Protein AF-A0A9P5SUB1-F1 (afdb_monomer_lite)

Structure (mmCIF, N/CA/C/O backbone):
data_AF-A0A9P5SUB1-F1
#
_entry.id   AF-A0A9P5SUB1-F1
#
loop_
_atom_site.group_PDB
_atom_site.id
_atom_site.type_symbol
_atom_site.label_atom_id
_atom_site.label_alt_id
_atom_site.label_comp_id
_atom_site.label_asym_id
_atom_site.label_entity_id
_atom_site.label_seq_id
_atom_site.pdbx_PDB_ins_code
_atom_site.Cartn_x
_atom_site.Cartn_y
_atom_site.Cartn_z
_atom_site.occupancy
_atom_site.B_iso_or_equiv
_atom_site.auth_seq_id
_atom_site.auth_comp_id
_atom_site.auth_asym_id
_atom_site.auth_atom_id
_atom_site.pdbx_PDB_model_num
ATOM 1 N N . MET A 1 1 ? -31.559 13.080 38.352 1.00 40.03 1 MET A N 1
ATOM 2 C CA . MET A 1 1 ? -30.511 12.322 37.637 1.00 40.03 1 MET A CA 1
ATOM 3 C C . MET A 1 1 ? -30.950 12.196 36.189 1.00 40.03 1 MET A C 1
ATOM 5 O O . MET A 1 1 ? -31.937 11.524 35.932 1.00 40.03 1 MET A O 1
ATOM 9 N N . GLY A 1 2 ? -30.347 12.972 35.287 1.00 49.75 2 GLY A N 1
ATOM 10 C CA . GLY A 1 2 ? -30.775 13.057 33.889 1.00 49.75 2 GLY A CA 1
ATOM 11 C C . GLY A 1 2 ? -29.993 12.077 33.024 1.00 49.75 2 GLY A C 1
ATOM 12 O O . GLY A 1 2 ? -28.773 12.177 32.945 1.00 49.75 2 GLY A O 1
ATOM 13 N N . VAL A 1 3 ? -30.690 11.136 32.391 1.00 55.31 3 VAL A N 1
ATOM 14 C CA . VAL A 1 3 ? -30.117 10.266 31.356 1.00 55.31 3 VAL A CA 1
ATOM 15 C C . VAL A 1 3 ? -29.872 11.127 30.113 1.00 55.31 3 VAL A C 1
ATOM 17 O O . VAL A 1 3 ? -30.780 11.832 29.668 1.00 55.31 3 VAL A O 1
ATOM 20 N N . ARG A 1 4 ? -28.648 11.119 29.566 1.00 56.03 4 ARG A N 1
ATOM 21 C CA . ARG A 1 4 ? -28.350 11.819 28.305 1.00 56.03 4 ARG A CA 1
ATOM 22 C C . ARG A 1 4 ? -29.222 11.234 27.192 1.00 56.03 4 ARG A C 1
ATOM 24 O O . ARG A 1 4 ? -29.259 10.024 27.010 1.00 56.03 4 ARG A O 1
ATOM 31 N N . GLN A 1 5 ? -29.911 12.095 26.439 1.00 59.50 5 GLN A N 1
ATOM 32 C CA . GLN A 1 5 ? -30.820 11.667 25.364 1.00 59.50 5 GLN A CA 1
ATOM 33 C C . GLN A 1 5 ? -30.094 11.104 24.131 1.00 59.50 5 GLN A C 1
ATOM 35 O O . GLN A 1 5 ? -30.729 10.478 23.286 1.00 59.50 5 GLN A O 1
ATOM 40 N N . ARG A 1 6 ? -28.783 11.343 24.001 1.00 65.31 6 ARG A N 1
ATOM 41 C CA . ARG A 1 6 ? -27.934 10.830 22.920 1.00 65.31 6 ARG A CA 1
ATOM 42 C C . ARG A 1 6 ? -26.551 10.503 23.474 1.00 65.31 6 ARG A C 1
ATOM 44 O O . ARG A 1 6 ? -26.036 11.263 24.291 1.00 65.31 6 ARG A O 1
ATOM 51 N N . VAL A 1 7 ? -25.983 9.391 23.019 1.00 71.81 7 VAL A N 1
ATOM 52 C CA . VAL A 1 7 ? -24.586 9.006 23.260 1.00 71.81 7 VAL A CA 1
ATOM 53 C C . VAL A 1 7 ? -23.761 9.584 22.114 1.00 71.81 7 VAL A C 1
ATOM 55 O O . VAL A 1 7 ? -24.079 9.333 20.951 1.00 71.81 7 VAL A O 1
ATOM 58 N N . GLY A 1 8 ? -22.772 10.416 22.432 1.00 78.25 8 GLY A N 1
ATOM 59 C CA . GLY A 1 8 ? -21.872 11.012 21.443 1.00 78.25 8 GLY A CA 1
ATOM 60 C C . GLY A 1 8 ? -20.556 10.246 21.310 1.00 78.25 8 GLY A C 1
ATOM 61 O O . GLY A 1 8 ? -20.234 9.394 22.134 1.00 78.25 8 GLY A O 1
ATOM 62 N N . GLN A 1 9 ? -19.749 10.603 20.310 1.00 83.06 9 GLN A N 1
ATOM 63 C CA . GLN A 1 9 ? -18.423 10.010 20.102 1.00 83.06 9 GLN A CA 1
ATOM 64 C C . GLN A 1 9 ? -17.525 10.123 21.349 1.00 83.06 9 GLN A C 1
ATOM 66 O O . GLN A 1 9 ? -16.914 9.142 21.756 1.00 83.06 9 GLN A O 1
ATOM 71 N N . ALA A 1 10 ? -17.521 11.284 22.013 1.00 84.19 10 ALA A N 1
ATOM 72 C CA . ALA A 1 10 ? -16.745 11.507 23.235 1.00 84.19 10 ALA A CA 1
ATOM 73 C C . ALA A 1 10 ? -17.159 10.586 24.401 1.00 84.19 10 ALA A C 1
ATOM 75 O O . ALA A 1 10 ? -16.328 10.235 25.235 1.00 84.19 10 ALA A O 1
ATOM 76 N N . ASP A 1 11 ? -18.430 10.172 24.462 1.00 85.56 11 ASP A N 1
ATOM 77 C CA . ASP A 1 11 ? -18.892 9.218 25.476 1.00 85.56 11 ASP A CA 1
ATOM 78 C C . ASP A 1 11 ? -18.315 7.823 25.209 1.00 85.56 11 ASP A C 1
ATOM 80 O O . ASP A 1 11 ? -17.872 7.144 26.133 1.00 85.56 11 ASP A O 1
ATOM 84 N N . LEU A 1 12 ? -18.281 7.420 23.937 1.00 86.75 12 LEU A N 1
ATOM 85 C CA . LEU A 1 12 ? -17.725 6.142 23.493 1.00 86.75 12 LEU A CA 1
ATOM 86 C C . LEU A 1 12 ? -16.200 6.095 23.688 1.00 86.75 12 LEU A C 1
ATOM 88 O O . LEU A 1 12 ? -15.686 5.115 24.224 1.00 86.75 12 LEU A O 1
ATOM 92 N N . GLU A 1 13 ? -15.488 7.181 23.380 1.00 88.50 13 GLU A N 1
ATOM 93 C CA . GLU A 1 13 ? -14.059 7.330 23.706 1.00 88.50 13 GLU A CA 1
ATOM 94 C C . GLU A 1 13 ? -13.801 7.274 25.218 1.00 88.50 13 GLU A C 1
ATOM 96 O O . GLU A 1 13 ? -12.833 6.656 25.674 1.00 88.50 13 GLU A O 1
ATOM 101 N N . GLY A 1 14 ? -14.697 7.868 26.012 1.00 87.06 14 GLY A N 1
ATOM 102 C CA . GLY A 1 14 ? -14.660 7.792 27.470 1.00 87.06 14 GLY A CA 1
ATOM 103 C C . GLY A 1 14 ? -14.796 6.360 27.995 1.00 87.06 14 GLY A C 1
ATOM 104 O O . GLY A 1 14 ? -14.088 5.986 28.931 1.00 87.06 14 GLY A O 1
ATOM 105 N N . LEU A 1 15 ? -15.643 5.532 27.371 1.00 88.88 15 LEU A N 1
ATOM 106 C CA . LEU A 1 15 ? -15.768 4.111 27.718 1.00 88.88 15 LEU A CA 1
ATOM 107 C C . LEU A 1 15 ? -14.477 3.341 27.432 1.00 88.88 15 LEU A C 1
ATOM 109 O O . LEU A 1 15 ? -14.019 2.595 28.296 1.00 88.88 15 LEU A O 1
ATOM 113 N N . ILE A 1 16 ? -13.858 3.551 26.266 1.00 90.31 16 ILE A N 1
ATOM 114 C CA . ILE A 1 16 ? -12.580 2.904 25.924 1.00 90.31 16 ILE A CA 1
ATOM 115 C C . ILE A 1 16 ? -11.484 3.345 26.908 1.00 90.31 16 ILE A C 1
ATOM 117 O O . ILE A 1 16 ? -10.717 2.522 27.410 1.00 90.31 16 ILE A O 1
ATOM 121 N N . SER A 1 17 ? -11.455 4.631 27.260 1.00 89.62 17 SER A N 1
ATOM 122 C CA . SER A 1 17 ? -10.514 5.170 28.247 1.00 89.62 17 SER A CA 1
ATOM 123 C C . SER A 1 17 ? -10.709 4.538 29.628 1.00 89.62 17 SER A C 1
ATOM 125 O O . SER A 1 17 ? -9.733 4.152 30.267 1.00 89.62 17 SER A O 1
ATOM 127 N N . ALA A 1 18 ? -11.957 4.342 30.067 1.00 89.00 18 ALA A N 1
ATOM 128 C CA . ALA A 1 18 ? -12.266 3.672 31.330 1.00 89.00 18 ALA A CA 1
ATOM 129 C C . ALA A 1 18 ? -11.824 2.197 31.343 1.00 89.00 18 ALA A C 1
ATOM 131 O O . ALA A 1 18 ? -11.362 1.701 32.375 1.00 89.00 18 ALA A O 1
ATOM 132 N N . VAL A 1 19 ? -11.916 1.496 30.203 1.00 88.56 19 VAL A N 1
ATOM 133 C CA . VAL A 1 19 ? -11.347 0.146 30.051 1.00 88.56 19 VAL A CA 1
ATOM 134 C C . VAL A 1 19 ? -9.834 0.189 30.269 1.00 88.56 19 VAL A C 1
ATOM 136 O O . VAL A 1 19 ? -9.329 -0.603 31.064 1.00 88.56 19 VAL A O 1
ATOM 139 N N . LYS A 1 20 ? -9.128 1.146 29.650 1.00 89.50 20 LYS A N 1
ATOM 140 C CA . LYS A 1 20 ? -7.680 1.323 29.847 1.00 89.50 20 LYS A CA 1
ATOM 141 C C . LYS A 1 20 ? -7.333 1.612 31.313 1.00 89.50 20 LYS A C 1
ATOM 143 O O . LYS A 1 20 ? -6.422 0.999 31.853 1.00 89.50 20 LYS A O 1
ATOM 148 N N . THR A 1 21 ? -8.075 2.485 31.997 1.00 88.81 21 THR A N 1
ATOM 149 C CA . THR A 1 21 ? -7.799 2.826 33.407 1.00 88.81 21 THR A CA 1
ATOM 150 C C . THR A 1 21 ? -7.987 1.643 34.360 1.00 88.81 21 THR A C 1
ATOM 152 O O . THR A 1 21 ? -7.270 1.543 35.350 1.00 88.81 21 THR A O 1
ATOM 155 N N . ARG A 1 22 ? -8.928 0.735 34.070 1.00 87.44 22 ARG A N 1
ATOM 156 C CA . ARG A 1 22 ? -9.196 -0.458 34.893 1.00 87.44 22 ARG A CA 1
ATOM 157 C C . ARG A 1 22 ? -8.050 -1.474 34.877 1.00 87.44 22 ARG A C 1
ATOM 159 O O . ARG A 1 22 ? -7.827 -2.114 35.898 1.00 87.44 22 ARG A O 1
ATOM 166 N N . HIS A 1 23 ? -7.367 -1.621 33.743 1.00 81.19 23 HIS A N 1
ATOM 167 C CA . HIS A 1 23 ? -6.213 -2.518 33.594 1.00 81.19 23 HIS A CA 1
ATOM 168 C C . HIS A 1 23 ? -4.878 -1.794 33.832 1.00 81.19 23 HIS A C 1
ATOM 170 O O . HIS A 1 23 ? -3.881 -2.418 34.140 1.00 81.19 23 HIS A O 1
ATOM 176 N N . GLY A 1 24 ? -4.836 -0.463 33.771 1.00 75.75 24 GLY A N 1
ATOM 177 C CA . GLY A 1 24 ? -3.597 0.310 33.891 1.00 75.75 24 GLY A CA 1
ATOM 178 C C . GLY A 1 24 ? -2.945 0.590 32.531 1.00 75.75 24 GLY A C 1
ATOM 179 O O . GLY A 1 24 ? -3.255 -0.032 31.520 1.00 75.75 24 GLY A O 1
ATOM 180 N N . GLU A 1 25 ? -2.043 1.575 32.490 1.00 68.38 25 GLU A N 1
ATOM 181 C CA . GLU A 1 25 ? -1.512 2.173 31.246 1.00 68.38 25 GLU A CA 1
ATOM 182 C C . GLU A 1 25 ? -0.831 1.184 30.280 1.00 68.38 25 GLU A C 1
ATOM 184 O O . GLU A 1 25 ? -0.877 1.392 29.067 1.00 68.38 25 GLU A O 1
ATOM 189 N N . CYS A 1 26 ? -0.205 0.123 30.800 1.00 65.19 26 CYS A N 1
ATOM 190 C CA . CYS A 1 26 ? 0.619 -0.812 30.024 1.00 65.19 26 CYS A CA 1
ATOM 191 C C . CYS A 1 26 ? 0.165 -2.277 30.120 1.00 65.19 26 CYS A C 1
ATOM 193 O O . CYS A 1 26 ? 0.848 -3.154 29.583 1.00 65.19 26 CYS A O 1
ATOM 195 N N . GLU A 1 27 ? -0.941 -2.573 30.803 1.00 82.31 27 GLU A N 1
ATOM 196 C CA . GLU A 1 27 ? -1.390 -3.958 30.950 1.00 82.31 27 GLU A CA 1
ATOM 197 C C . GLU A 1 27 ? -2.191 -4.435 29.738 1.00 82.31 27 GLU A C 1
ATOM 199 O O . GLU A 1 27 ? -2.769 -3.654 28.977 1.00 82.31 27 GLU A O 1
ATOM 204 N N . ARG A 1 28 ? -2.187 -5.757 29.550 1.00 89.62 28 ARG A N 1
ATOM 205 C CA . ARG A 1 28 ? -2.996 -6.408 28.525 1.00 89.62 28 ARG A CA 1
ATOM 206 C C . ARG A 1 28 ? -4.444 -6.457 28.990 1.00 89.62 28 ARG A C 1
ATOM 208 O O . ARG A 1 28 ? -4.717 -6.946 30.083 1.00 89.62 28 ARG A O 1
ATOM 215 N N . ILE A 1 29 ? -5.360 -5.996 28.148 1.00 91.75 29 ILE A N 1
ATOM 216 C CA . ILE A 1 29 ? -6.794 -6.112 28.406 1.00 91.75 29 ILE A CA 1
ATOM 217 C C . ILE A 1 29 ? -7.259 -7.558 28.192 1.00 91.75 29 ILE A C 1
ATOM 219 O O . ILE A 1 29 ? -6.654 -8.325 27.437 1.00 91.75 29 ILE A O 1
ATOM 223 N N . SER A 1 30 ? -8.345 -7.933 28.868 1.00 92.19 30 SER A N 1
ATOM 224 C CA . SER A 1 30 ? -8.974 -9.245 28.688 1.00 92.19 30 SER A CA 1
ATOM 225 C C . SER A 1 30 ? -9.564 -9.405 27.277 1.00 92.19 30 SER A C 1
ATOM 227 O O . SER A 1 30 ? -9.876 -8.416 26.615 1.00 92.19 30 SER A O 1
ATOM 229 N N . GLU A 1 31 ? -9.757 -10.646 26.820 1.00 92.06 31 GLU A N 1
ATOM 230 C CA . GLU A 1 31 ? -10.421 -10.926 25.533 1.00 92.06 31 GLU A CA 1
ATOM 231 C C . GLU A 1 31 ? -11.853 -10.365 25.474 1.00 92.06 31 GLU A C 1
ATOM 233 O O . GLU A 1 31 ? -12.262 -9.833 24.442 1.00 92.06 31 GLU A O 1
ATOM 238 N N . ASP A 1 32 ? -12.585 -10.408 26.591 1.00 92.50 32 ASP A N 1
ATOM 239 C CA . ASP A 1 32 ? -13.939 -9.850 26.687 1.00 92.50 32 ASP A CA 1
ATOM 240 C C . ASP A 1 32 ? -13.930 -8.320 26.543 1.00 92.50 32 ASP A C 1
ATOM 242 O O . ASP A 1 32 ? -14.771 -7.738 25.853 1.00 92.50 32 ASP A O 1
ATOM 246 N N . ASP A 1 33 ? -12.955 -7.653 27.169 1.00 93.06 33 ASP A N 1
ATOM 247 C CA . ASP A 1 33 ? -12.787 -6.205 27.048 1.00 93.06 33 ASP A CA 1
ATOM 248 C C . ASP A 1 33 ? -12.312 -5.801 25.650 1.00 93.06 33 ASP A C 1
ATOM 250 O O . ASP A 1 33 ? -12.723 -4.759 25.144 1.00 93.06 33 ASP A O 1
ATOM 254 N N . LEU A 1 34 ? -11.486 -6.627 25.005 1.00 93.69 34 LEU A N 1
ATOM 255 C CA . LEU A 1 34 ? -11.085 -6.435 23.616 1.00 93.69 34 LEU A CA 1
ATOM 256 C C . LEU A 1 34 ? -12.302 -6.481 22.683 1.00 93.69 34 LEU A C 1
ATOM 258 O O . LEU A 1 34 ? -12.490 -5.563 21.884 1.00 93.69 34 LEU A O 1
ATOM 262 N N . ASP A 1 35 ? -13.151 -7.504 22.810 1.00 94.06 35 ASP A N 1
ATOM 263 C CA . ASP A 1 35 ? -14.389 -7.614 22.027 1.00 94.06 35 ASP A CA 1
ATOM 264 C C . ASP A 1 35 ? -15.327 -6.433 22.283 1.00 94.06 35 ASP A C 1
ATOM 266 O O . ASP A 1 35 ? -15.955 -5.909 21.359 1.00 94.06 35 ASP A O 1
ATOM 270 N N . PHE A 1 36 ? -15.411 -5.983 23.535 1.00 93.69 36 PHE A N 1
ATOM 271 C CA . PHE A 1 36 ? -16.183 -4.803 23.898 1.00 93.69 36 PHE A CA 1
ATOM 272 C C . PHE A 1 36 ? -15.640 -3.529 23.236 1.00 93.69 36 PHE A C 1
ATOM 274 O O . PHE A 1 36 ? -16.419 -2.775 22.651 1.00 93.69 36 PHE A O 1
ATOM 281 N N . VAL A 1 37 ? -14.322 -3.304 23.264 1.00 94.62 37 VAL A N 1
ATOM 282 C CA . VAL A 1 37 ? -13.682 -2.140 22.628 1.00 94.62 37 VAL A CA 1
ATOM 283 C C . VAL A 1 37 ? -13.894 -2.150 21.116 1.00 94.62 37 VAL A C 1
ATOM 285 O O . VAL A 1 37 ? -14.295 -1.129 20.563 1.00 94.62 37 VAL A O 1
ATOM 288 N N . VAL A 1 38 ? -13.696 -3.288 20.443 1.00 94.88 38 VAL A N 1
ATOM 289 C CA . VAL A 1 38 ? -13.914 -3.394 18.988 1.00 94.88 38 VAL A CA 1
ATOM 290 C C . VAL A 1 38 ? -15.368 -3.077 18.631 1.00 94.88 38 VAL A C 1
ATOM 292 O O . VAL A 1 38 ? -15.615 -2.288 17.723 1.00 94.88 38 VAL A O 1
ATOM 295 N N . ARG A 1 39 ? -16.339 -3.581 19.404 1.00 93.69 39 ARG A N 1
ATOM 296 C CA . ARG A 1 39 ? -17.761 -3.248 19.205 1.00 93.69 39 ARG A CA 1
ATOM 297 C C . ARG A 1 39 ? -18.065 -1.770 19.422 1.00 93.69 39 ARG A C 1
ATOM 299 O O . ARG A 1 39 ? -18.933 -1.234 18.739 1.00 93.69 39 ARG A O 1
ATOM 306 N N . ILE A 1 40 ? -17.390 -1.112 20.367 1.00 92.12 40 ILE A N 1
ATOM 307 C CA . ILE A 1 40 ? -17.518 0.339 20.542 1.00 92.12 40 ILE A CA 1
ATOM 308 C C . ILE A 1 40 ? -16.986 1.060 19.304 1.00 92.12 40 ILE A C 1
ATOM 310 O O . ILE A 1 40 ? -17.681 1.930 18.786 1.00 92.12 40 ILE A O 1
ATOM 314 N N . LEU A 1 41 ? -15.803 0.686 18.810 1.00 92.69 41 LEU A N 1
ATOM 315 C CA . LEU A 1 41 ? -15.217 1.277 17.604 1.00 92.69 41 LEU A CA 1
ATOM 316 C C . LEU A 1 41 ? -16.137 1.094 16.385 1.00 92.69 41 LEU A C 1
ATOM 318 O O . LEU A 1 41 ? -16.403 2.061 15.674 1.00 92.69 41 LEU A O 1
ATOM 322 N N . ASP A 1 42 ? -16.712 -0.095 16.196 1.00 91.75 42 ASP A N 1
ATOM 323 C CA . ASP A 1 42 ? -17.723 -0.340 15.158 1.00 91.75 42 ASP A CA 1
ATOM 324 C C . ASP A 1 42 ? -18.988 0.506 15.363 1.00 91.75 42 ASP A C 1
ATOM 326 O O . ASP A 1 42 ? -19.559 1.034 14.409 1.00 91.75 42 ASP A O 1
ATOM 330 N N . ALA A 1 43 ? -19.462 0.665 16.600 1.00 88.31 43 ALA A N 1
ATOM 331 C CA . ALA A 1 43 ? -20.629 1.496 16.885 1.00 88.31 43 ALA A CA 1
ATOM 332 C C . ALA A 1 43 ? -20.356 2.986 16.619 1.00 88.31 43 ALA A C 1
ATOM 334 O O . ALA A 1 43 ? -21.255 3.698 16.168 1.00 88.31 43 ALA A O 1
ATOM 335 N N . MET A 1 44 ? -19.128 3.458 16.864 1.00 86.44 44 MET A N 1
ATOM 336 C CA . MET A 1 44 ? -18.701 4.825 16.551 1.00 86.44 44 MET A CA 1
ATOM 337 C C . MET A 1 44 ? -18.768 5.082 15.044 1.00 86.44 44 MET A C 1
ATOM 339 O O . MET A 1 44 ? -19.329 6.096 14.624 1.00 86.44 44 MET A O 1
ATOM 343 N N . THR A 1 45 ? -18.256 4.151 14.236 1.00 85.50 45 THR A N 1
ATOM 344 C CA . THR A 1 45 ? -18.182 4.292 12.774 1.00 85.50 45 THR A CA 1
ATOM 345 C C . THR A 1 45 ? -19.516 4.056 12.065 1.00 85.50 45 THR A C 1
ATOM 347 O O . THR A 1 45 ? -19.784 4.703 11.056 1.00 85.50 45 THR A O 1
ATOM 350 N N . ASN A 1 46 ? -20.390 3.208 12.616 1.00 82.69 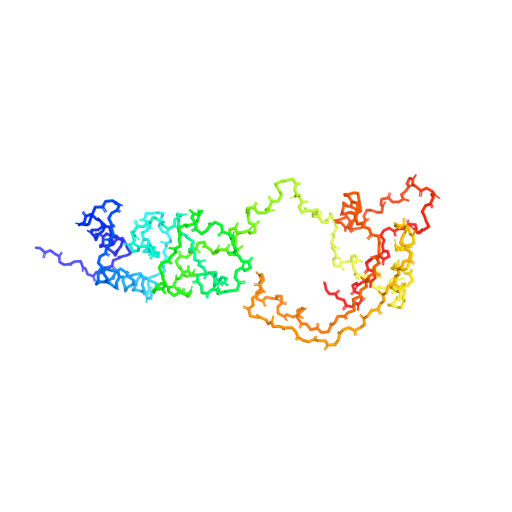46 ASN A N 1
ATOM 351 C CA . ASN A 1 46 ? -21.732 2.942 12.077 1.00 82.69 46 ASN A CA 1
ATOM 352 C C . ASN A 1 46 ? -22.825 3.886 12.617 1.00 82.69 46 ASN A C 1
ATOM 354 O O . ASN A 1 46 ? -24.004 3.760 12.267 1.00 82.69 46 ASN A O 1
ATOM 358 N N . SER A 1 47 ? -22.474 4.826 13.497 1.00 74.12 47 SER A N 1
ATOM 359 C CA . SER A 1 47 ? -23.426 5.815 14.000 1.00 74.12 47 SER A CA 1
ATOM 360 C C . SER A 1 47 ? -23.868 6.782 12.888 1.00 74.12 47 SER A C 1
ATOM 362 O O . SER A 1 47 ? -23.129 7.072 11.955 1.00 74.12 47 SER A O 1
ATOM 364 N N . HIS A 1 48 ? -25.087 7.336 12.978 1.00 60.16 48 HIS A N 1
ATOM 365 C CA . HIS A 1 48 ? -25.603 8.312 11.991 1.00 60.16 48 HIS A CA 1
ATOM 366 C C . HIS A 1 48 ? -24.859 9.664 12.030 1.00 60.16 48 HIS A C 1
ATOM 368 O O . HIS A 1 48 ? -25.183 10.597 11.294 1.00 60.16 48 HIS A O 1
ATOM 374 N N . THR A 1 49 ? -23.893 9.796 12.934 1.00 67.12 49 THR A N 1
ATOM 375 C CA . THR A 1 49 ? -23.021 10.951 13.093 1.00 67.12 49 THR A CA 1
ATOM 376 C C . THR A 1 49 ? -21.702 10.686 12.386 1.00 67.12 49 THR A C 1
ATOM 378 O O . THR A 1 49 ? -21.075 9.657 12.606 1.00 67.12 49 THR A O 1
ATOM 381 N N . ARG A 1 50 ? -21.266 11.634 11.550 1.00 75.75 50 ARG A N 1
ATOM 382 C CA . ARG A 1 50 ? -19.963 11.572 10.883 1.00 75.75 50 ARG A CA 1
ATOM 383 C C . ARG A 1 50 ? -18.858 11.421 11.933 1.00 75.75 50 ARG A C 1
ATOM 385 O O . ARG A 1 50 ? -18.703 12.317 12.760 1.00 75.75 50 ARG A O 1
ATOM 392 N N . PHE A 1 51 ? -18.113 10.319 11.873 1.00 80.25 51 PHE A N 1
ATOM 393 C CA . PHE A 1 51 ? -16.931 10.100 12.703 1.00 80.25 51 PHE A CA 1
ATOM 394 C C . PHE A 1 51 ? -15.918 11.232 12.490 1.00 80.25 51 PHE A C 1
ATOM 396 O O . PHE A 1 51 ? -15.664 11.649 11.355 1.00 80.25 51 PHE A O 1
ATOM 403 N N . GLN A 1 52 ? -15.366 11.747 13.586 1.00 83.31 52 GLN A N 1
ATOM 404 C CA . GLN A 1 52 ? -14.296 12.740 13.571 1.00 83.31 52 GLN A CA 1
ATOM 405 C C . GLN A 1 52 ? -13.085 12.149 14.272 1.00 83.31 52 GLN A C 1
ATOM 407 O O . GLN A 1 52 ? -13.144 11.885 15.465 1.00 83.31 52 GLN A O 1
ATOM 412 N N . ARG A 1 53 ? -11.980 11.944 13.560 1.00 81.75 53 ARG A N 1
ATOM 413 C CA . ARG A 1 53 ? -10.782 11.371 14.174 1.00 81.75 53 ARG A CA 1
ATOM 414 C C . ARG A 1 53 ? -10.321 12.210 15.374 1.00 81.75 53 ARG A C 1
ATOM 416 O O . ARG A 1 53 ? -10.170 13.425 15.271 1.00 81.75 53 ARG A O 1
ATOM 423 N N . SER A 1 54 ? -10.094 11.527 16.492 1.00 84.19 54 SER A N 1
ATOM 424 C CA . SER A 1 54 ? -9.596 12.083 17.750 1.00 84.19 54 SER A CA 1
ATOM 425 C C . SER A 1 54 ? -8.200 11.523 18.016 1.00 84.19 54 SER A C 1
ATOM 427 O O . SER A 1 54 ? -8.008 10.309 17.969 1.00 84.19 54 SER A O 1
ATOM 429 N N . GLU A 1 55 ? -7.214 12.379 18.294 1.00 81.81 55 GLU A N 1
ATOM 430 C CA . GLU A 1 55 ? -5.838 11.944 18.604 1.00 81.81 55 GLU A CA 1
ATOM 431 C C . GLU A 1 55 ? -5.759 11.141 19.914 1.00 81.81 55 GLU A C 1
ATOM 433 O O . GLU A 1 55 ? -4.852 10.333 20.107 1.00 81.81 55 GLU A O 1
ATOM 438 N N . SER A 1 56 ? -6.737 11.313 20.810 1.00 84.19 56 SER A N 1
ATOM 439 C CA . SER A 1 56 ? -6.850 10.527 22.041 1.00 84.19 56 SER A CA 1
ATOM 440 C C . SER A 1 56 ? -7.538 9.176 21.850 1.00 84.19 56 SER A C 1
ATOM 442 O O . SER A 1 56 ? -7.662 8.428 22.822 1.00 84.19 56 SER A O 1
ATOM 444 N N . LEU A 1 57 ? -8.004 8.849 20.638 1.00 91.94 57 LEU A N 1
ATOM 445 C CA . LEU A 1 57 ? -8.663 7.575 20.379 1.00 91.94 57 LEU A CA 1
ATOM 446 C C . LEU A 1 57 ? -7.685 6.420 20.598 1.00 91.94 57 LEU A C 1
ATOM 448 O O . LEU A 1 57 ? -6.581 6.397 20.052 1.00 91.94 57 LEU A O 1
ATOM 452 N N . LEU A 1 58 ? -8.121 5.449 21.394 1.00 94.31 58 LEU A N 1
ATOM 453 C CA . LEU A 1 58 ? -7.348 4.262 21.711 1.00 94.31 58 LEU A CA 1
ATOM 454 C C . LEU A 1 58 ? -7.773 3.096 20.819 1.00 94.31 58 LEU A C 1
ATOM 456 O O . LEU A 1 58 ? -8.957 2.771 20.729 1.00 94.31 58 LEU A O 1
ATOM 460 N N . ILE A 1 59 ? -6.788 2.446 20.212 1.00 95.75 59 ILE A N 1
ATOM 461 C CA . ILE A 1 59 ? -6.937 1.292 19.336 1.00 95.75 59 ILE A CA 1
ATOM 462 C C . ILE A 1 59 ? -6.320 0.068 20.027 1.00 95.75 59 ILE A C 1
ATOM 464 O O . ILE A 1 59 ? -5.220 0.165 20.586 1.00 95.75 59 ILE A O 1
ATOM 468 N N . PRO A 1 60 ? -7.009 -1.087 20.021 1.00 95.62 60 PRO A N 1
ATOM 469 C CA . PRO A 1 60 ? -6.435 -2.325 20.519 1.00 95.62 60 PRO A CA 1
ATOM 470 C C . PRO A 1 60 ? -5.318 -2.825 19.600 1.00 95.62 60 PRO A C 1
ATOM 472 O O . PRO A 1 60 ? -5.487 -2.873 18.381 1.00 95.62 60 PRO A O 1
ATOM 475 N N . THR A 1 61 ? -4.198 -3.242 20.185 1.00 94.50 61 THR A N 1
ATOM 476 C CA . THR A 1 61 ? -3.032 -3.780 19.471 1.00 94.50 61 THR A CA 1
ATOM 477 C C . THR A 1 61 ? -3.057 -5.307 19.387 1.00 94.50 61 THR A C 1
ATOM 479 O O . THR A 1 61 ? -3.849 -5.973 20.065 1.00 94.50 61 THR A O 1
ATOM 482 N N . ALA A 1 62 ? -2.175 -5.883 18.569 1.00 91.00 62 ALA A N 1
ATOM 483 C CA . ALA A 1 62 ? -1.979 -7.329 18.456 1.00 91.00 62 ALA A CA 1
ATOM 484 C C . ALA A 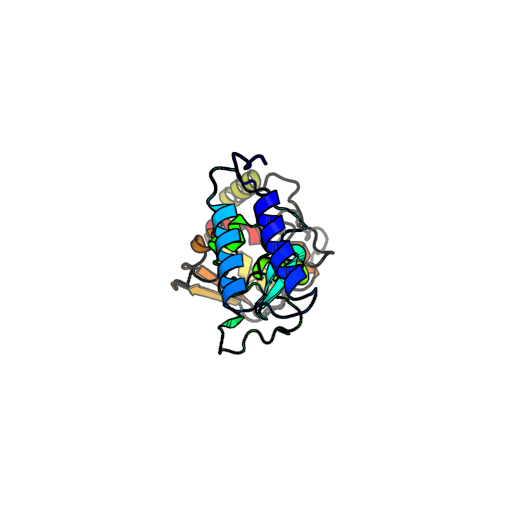1 62 ? -1.609 -8.002 19.796 1.00 91.00 62 ALA A C 1
ATOM 486 O O . ALA A 1 62 ? -1.943 -9.163 20.017 1.00 91.00 62 ALA A O 1
ATOM 487 N N . GLU A 1 63 ? -0.989 -7.268 20.721 1.00 89.88 63 GLU A N 1
ATOM 488 C CA . GLU A 1 63 ? -0.624 -7.722 22.070 1.00 89.88 63 GLU A CA 1
ATOM 489 C C . GLU A 1 63 ? -1.751 -7.537 23.098 1.00 89.88 63 GLU A C 1
ATOM 491 O O . GLU A 1 63 ? -1.512 -7.691 24.299 1.00 89.88 63 GLU A O 1
ATOM 496 N N . ASN A 1 64 ? -2.963 -7.192 22.651 1.00 92.75 64 ASN A N 1
ATOM 497 C CA . ASN A 1 64 ? -4.114 -6.847 23.486 1.00 92.75 64 ASN A CA 1
ATOM 498 C C . ASN A 1 64 ? -3.825 -5.665 24.427 1.00 92.75 64 ASN A C 1
ATOM 500 O O . ASN A 1 64 ? -4.214 -5.679 25.591 1.00 92.75 64 ASN A O 1
ATOM 504 N N . GLN A 1 65 ? -3.134 -4.630 23.947 1.00 93.62 65 GLN A N 1
ATOM 505 C CA . GLN A 1 65 ? -2.960 -3.366 24.671 1.00 93.62 65 GLN A CA 1
ATOM 506 C C . GLN A 1 65 ? -3.780 -2.258 24.012 1.00 93.62 65 GLN A C 1
ATOM 508 O O . GLN A 1 65 ? -4.090 -2.338 22.831 1.00 93.62 65 GLN A O 1
ATOM 513 N N . LEU A 1 66 ? -4.127 -1.208 24.758 1.00 93.50 66 LEU A N 1
ATOM 514 C CA . LEU A 1 66 ? -4.772 -0.016 24.203 1.00 93.50 66 LEU A CA 1
ATOM 515 C C . LEU A 1 66 ? -3.729 1.085 23.999 1.00 93.50 66 LEU A C 1
ATOM 517 O O . LEU A 1 66 ? -3.203 1.645 24.967 1.00 93.50 66 LEU A O 1
ATOM 521 N N . ARG A 1 67 ? -3.440 1.402 22.737 1.00 93.69 67 ARG A N 1
ATOM 522 C CA . ARG A 1 67 ? -2.494 2.453 22.330 1.00 93.69 67 ARG A CA 1
ATOM 523 C C . ARG A 1 67 ? -3.220 3.546 21.572 1.00 93.69 67 ARG A C 1
ATOM 525 O O . ARG A 1 67 ? -4.312 3.318 21.067 1.00 93.69 67 ARG A O 1
ATOM 532 N N . LYS A 1 68 ? -2.646 4.743 21.523 1.00 93.50 68 LYS A N 1
ATOM 533 C CA . LYS A 1 68 ? -3.241 5.820 20.736 1.00 93.50 68 LYS A CA 1
ATOM 534 C C . LYS A 1 68 ? -3.214 5.458 19.258 1.00 93.50 68 LYS A C 1
ATOM 536 O O . LYS A 1 68 ? -2.294 4.786 18.805 1.00 93.50 68 LYS A O 1
ATOM 541 N N . ILE A 1 69 ? -4.187 5.959 18.510 1.00 93.31 69 ILE A N 1
ATOM 542 C CA . ILE A 1 69 ? -4.297 5.713 17.071 1.00 93.31 69 ILE A CA 1
ATOM 543 C C . ILE A 1 69 ? -3.034 6.107 16.282 1.00 93.31 69 ILE A C 1
ATOM 545 O O . ILE A 1 69 ? -2.722 5.462 15.292 1.00 93.31 69 ILE A O 1
ATOM 549 N N . GLU A 1 70 ? -2.287 7.123 16.726 1.00 91.81 70 GLU A N 1
ATOM 550 C CA . GLU A 1 70 ? -1.038 7.587 16.092 1.00 91.81 70 GLU A CA 1
ATOM 551 C C . GLU A 1 70 ? 0.118 6.574 16.161 1.00 91.81 70 GLU A C 1
ATOM 553 O O . GLU A 1 70 ? 0.961 6.524 15.260 1.00 91.81 70 GLU A O 1
ATOM 558 N N . ASP A 1 71 ? 0.124 5.747 17.206 1.00 91.38 71 ASP A N 1
ATOM 559 C CA . ASP A 1 71 ? 1.174 4.765 17.478 1.00 91.38 71 ASP A CA 1
ATOM 560 C C . ASP A 1 71 ? 0.883 3.410 16.818 1.00 91.38 71 ASP A C 1
ATOM 562 O O . ASP A 1 71 ? 1.716 2.507 16.873 1.00 91.38 71 ASP A O 1
ATOM 566 N N . VAL A 1 72 ? -0.306 3.240 16.231 1.00 93.38 72 VAL A N 1
ATOM 567 C CA . VAL A 1 72 ? -0.802 1.953 15.738 1.00 93.38 72 VAL A CA 1
ATOM 568 C C . VAL A 1 72 ? -0.852 1.935 14.214 1.00 93.38 72 VAL A C 1
ATOM 570 O O . VAL A 1 72 ? -1.332 2.872 13.581 1.00 93.38 72 VAL A O 1
ATOM 573 N N . VAL A 1 73 ? -0.388 0.832 13.629 1.00 92.69 73 VAL A N 1
ATOM 574 C CA . VAL A 1 73 ? -0.391 0.589 12.181 1.00 92.69 73 VAL A CA 1
ATOM 575 C C . VAL A 1 73 ? -1.309 -0.587 11.847 1.00 92.69 73 VAL A C 1
ATOM 577 O O . VAL A 1 73 ? -1.316 -1.603 12.547 1.00 92.69 73 VAL A O 1
ATOM 580 N N . TYR A 1 74 ? -2.091 -0.471 10.776 1.00 93.25 74 TYR A N 1
ATOM 581 C CA . TYR A 1 74 ? -2.897 -1.574 10.255 1.00 93.25 74 TYR A CA 1
ATOM 582 C C . TYR A 1 74 ? -2.097 -2.403 9.240 1.00 93.25 74 TYR A C 1
ATOM 584 O O . TYR A 1 74 ? -1.552 -1.859 8.285 1.00 93.25 74 TYR A O 1
ATOM 592 N N . ASP A 1 75 ? -2.037 -3.723 9.426 1.00 89.62 75 ASP A N 1
ATOM 593 C CA . ASP A 1 75 ? -1.345 -4.638 8.508 1.00 89.62 75 ASP A CA 1
ATOM 594 C C . ASP A 1 75 ? -2.218 -4.966 7.284 1.00 89.62 75 ASP A C 1
ATOM 596 O O . ASP A 1 75 ? -2.910 -5.984 7.234 1.00 89.62 75 ASP A O 1
ATOM 600 N N . ASP A 1 76 ? -2.189 -4.093 6.280 1.00 86.38 76 ASP A N 1
ATOM 601 C CA . ASP A 1 76 ? -2.884 -4.274 5.002 1.00 86.38 76 ASP A CA 1
ATOM 602 C C . ASP A 1 76 ? -2.128 -5.182 4.013 1.00 86.38 76 ASP A C 1
ATOM 604 O O . ASP A 1 76 ? -2.714 -5.668 3.042 1.00 86.38 76 ASP A O 1
ATOM 608 N N . LEU A 1 77 ? -0.847 -5.454 4.278 1.00 78.44 77 LEU A N 1
ATOM 609 C CA . LEU A 1 77 ? 0.022 -6.302 3.453 1.00 78.44 77 LEU A CA 1
ATOM 610 C C . LEU A 1 77 ? -0.059 -7.797 3.821 1.00 78.44 77 LEU A C 1
ATOM 612 O O . LEU A 1 77 ? 0.378 -8.660 3.043 1.00 78.44 77 LEU A O 1
ATOM 616 N N . GLY A 1 78 ? -0.651 -8.111 4.978 1.00 74.12 78 GLY A N 1
ATOM 617 C CA . GLY A 1 78 ? -0.792 -9.469 5.504 1.00 74.12 78 GLY A CA 1
ATOM 618 C C . GLY A 1 78 ? 0.507 -10.037 6.077 1.00 74.12 78 GLY A C 1
ATOM 619 O O . GLY A 1 78 ? 0.675 -11.258 6.123 1.00 74.12 78 GLY A O 1
ATOM 620 N N . THR A 1 79 ? 1.420 -9.166 6.509 1.00 66.62 79 THR A N 1
ATOM 621 C CA . THR A 1 79 ? 2.728 -9.523 7.083 1.00 66.62 79 THR A CA 1
ATOM 622 C C . THR A 1 79 ? 2.607 -10.385 8.336 1.00 66.62 79 THR A C 1
ATOM 624 O O . THR A 1 79 ? 3.420 -11.277 8.557 1.00 66.62 79 THR A O 1
ATOM 627 N N . GLN A 1 80 ? 1.533 -10.228 9.109 1.00 58.34 80 GLN A N 1
ATOM 628 C CA . GLN A 1 80 ? 1.261 -11.057 10.281 1.00 58.34 80 GLN A CA 1
ATOM 629 C C . GLN A 1 80 ? 0.838 -12.500 9.946 1.00 58.34 80 GLN A C 1
ATOM 631 O O . GLN A 1 80 ? 0.749 -13.348 10.843 1.00 58.34 80 GLN A O 1
ATOM 636 N N . VAL A 1 81 ? 0.502 -12.787 8.686 1.00 53.56 81 VAL A N 1
ATOM 637 C CA . VAL A 1 81 ? 0.010 -14.098 8.227 1.00 53.56 81 VAL A CA 1
ATOM 638 C C . VAL A 1 81 ? 1.053 -14.816 7.362 1.00 53.56 81 VAL A C 1
ATOM 640 O O . VAL A 1 81 ? 0.991 -16.041 7.215 1.00 53.56 81 VAL A O 1
ATOM 643 N N . ASP A 1 82 ? 2.026 -14.086 6.811 1.00 50.09 82 ASP A N 1
ATOM 644 C CA . ASP A 1 82 ? 2.931 -14.611 5.795 1.00 50.09 82 ASP A CA 1
ATOM 645 C C . ASP A 1 82 ? 4.016 -15.537 6.385 1.00 50.09 82 ASP A C 1
ATOM 647 O O . ASP A 1 82 ? 5.003 -15.117 6.981 1.00 50.09 82 ASP A O 1
ATOM 651 N N . LYS A 1 83 ? 3.844 -16.849 6.162 1.00 45.41 83 LYS A N 1
ATOM 652 C CA . LYS A 1 83 ? 4.821 -17.921 6.454 1.00 45.41 83 LYS A CA 1
ATOM 653 C C . LYS A 1 83 ? 6.018 -17.945 5.490 1.00 45.41 83 LYS A C 1
ATOM 655 O O . LYS A 1 83 ? 6.881 -18.808 5.626 1.00 45.41 83 LYS A O 1
ATOM 660 N N . LEU A 1 84 ? 6.042 -17.065 4.485 1.00 46.69 84 LEU A N 1
ATOM 661 C CA . LEU A 1 84 ? 7.028 -17.077 3.400 1.00 46.69 84 LEU A CA 1
ATOM 662 C C . LEU A 1 84 ? 8.344 -16.351 3.721 1.00 46.69 84 LEU A C 1
ATOM 664 O O . LEU A 1 84 ? 9.262 -16.434 2.913 1.00 46.69 84 LEU A O 1
ATOM 668 N N . GLY A 1 85 ? 8.465 -15.660 4.861 1.00 47.03 85 GLY A N 1
ATOM 669 C CA . GLY A 1 85 ? 9.740 -15.076 5.315 1.00 47.03 85 GLY A CA 1
ATOM 670 C C . GLY A 1 85 ? 10.315 -13.962 4.427 1.00 47.03 85 GLY A C 1
ATOM 671 O O . GLY A 1 85 ? 11.445 -13.547 4.634 1.00 47.03 85 GLY A O 1
ATOM 672 N N . ILE A 1 86 ? 9.558 -13.464 3.441 1.00 46.31 86 ILE A N 1
ATOM 673 C CA . ILE A 1 86 ? 10.010 -12.405 2.516 1.00 46.31 86 ILE A CA 1
ATOM 674 C C . ILE A 1 86 ? 10.108 -11.048 3.233 1.00 46.31 86 ILE A C 1
ATOM 676 O O . ILE A 1 86 ? 10.880 -10.182 2.836 1.00 46.31 86 ILE A O 1
ATOM 680 N N . TRP A 1 87 ? 9.360 -10.889 4.324 1.00 49.75 87 TRP A N 1
ATOM 681 C CA . TRP A 1 87 ? 9.328 -9.692 5.152 1.00 49.75 87 TRP A CA 1
ATOM 682 C C . TRP A 1 87 ? 9.827 -10.050 6.552 1.00 49.75 87 TRP A C 1
ATOM 684 O O . TRP A 1 87 ? 9.070 -10.007 7.516 1.00 49.75 87 TRP A O 1
ATOM 694 N N . GLU A 1 88 ? 11.110 -10.385 6.692 1.00 47.03 88 GLU A N 1
ATOM 695 C CA . GLU A 1 88 ? 11.817 -10.210 7.974 1.00 47.03 88 GLU A CA 1
ATOM 696 C C . GLU A 1 88 ? 12.012 -8.705 8.259 1.00 47.03 88 GLU A C 1
ATOM 698 O O . GLU A 1 88 ? 13.089 -8.252 8.634 1.00 47.03 88 GLU A O 1
ATOM 703 N N . MET A 1 89 ? 10.972 -7.887 8.060 1.00 52.53 89 MET A N 1
ATOM 704 C CA . MET A 1 89 ? 10.930 -6.599 8.731 1.00 52.53 89 MET A CA 1
ATOM 705 C C . MET A 1 89 ? 10.879 -6.907 10.216 1.00 52.53 89 MET A C 1
ATOM 707 O O . MET A 1 89 ? 10.143 -7.795 10.652 1.00 52.53 89 MET A O 1
ATOM 711 N N . GLU A 1 90 ? 11.694 -6.191 10.976 1.00 53.81 90 GLU A N 1
ATOM 712 C CA . GLU A 1 90 ? 11.697 -6.207 12.426 1.00 53.81 90 GLU A CA 1
ATOM 713 C C . GLU A 1 90 ? 10.260 -5.966 12.919 1.00 53.81 90 GLU A C 1
ATOM 715 O O . GLU A 1 90 ? 9.827 -4.833 13.097 1.00 53.81 90 GLU A O 1
ATOM 720 N N . SER A 1 91 ? 9.483 -7.034 13.132 1.00 55.16 91 SER A N 1
ATOM 721 C CA . SER A 1 91 ? 8.092 -6.957 13.602 1.00 55.16 91 SER A CA 1
ATOM 722 C C . SER A 1 91 ? 7.986 -6.250 14.962 1.00 55.16 91 SER A C 1
ATOM 724 O O . SER A 1 91 ? 6.885 -5.946 15.406 1.00 55.16 91 SER A O 1
ATOM 726 N N . SER A 1 92 ? 9.123 -5.999 15.617 1.00 62.72 92 SER A N 1
ATOM 727 C CA . SER A 1 92 ? 9.298 -5.175 16.809 1.00 62.72 92 SER A CA 1
ATOM 728 C C . SER A 1 92 ? 9.293 -3.660 16.565 1.00 62.72 92 SER A C 1
ATOM 730 O O . SER A 1 92 ? 9.186 -2.919 17.538 1.00 62.72 92 SER A O 1
ATOM 732 N N . LEU A 1 93 ? 9.442 -3.182 15.325 1.00 74.62 93 LEU A N 1
ATOM 733 C CA . LEU A 1 93 ? 9.451 -1.747 15.005 1.00 74.62 93 LEU A CA 1
ATOM 734 C C . LEU A 1 93 ? 8.051 -1.133 15.002 1.00 74.62 93 LEU A C 1
ATOM 736 O O . LEU A 1 93 ? 7.899 0.047 15.314 1.00 74.62 93 LEU A O 1
ATOM 740 N N . TYR A 1 94 ? 7.030 -1.924 14.671 1.00 84.94 94 TYR A N 1
ATOM 741 C CA . TYR A 1 94 ? 5.656 -1.446 14.552 1.00 84.94 94 TYR A CA 1
ATOM 742 C C . TYR A 1 94 ? 4.786 -2.005 15.663 1.00 84.94 94 TYR A C 1
ATOM 744 O O . TYR A 1 94 ? 4.888 -3.168 16.045 1.00 84.94 94 TYR A O 1
ATOM 752 N N . THR A 1 95 ? 3.864 -1.172 16.137 1.00 91.19 95 THR A N 1
ATOM 753 C CA . THR A 1 95 ? 2.756 -1.632 16.969 1.00 91.19 95 THR A CA 1
ATOM 754 C C . THR A 1 95 ? 1.551 -1.849 16.070 1.00 91.19 95 THR A C 1
ATOM 756 O O . THR A 1 95 ? 0.964 -0.897 15.556 1.00 91.19 95 THR A O 1
ATOM 759 N N . PHE A 1 96 ? 1.182 -3.106 15.849 1.00 92.94 96 PHE A N 1
ATOM 760 C CA . PHE A 1 96 ? 0.090 -3.419 14.939 1.00 92.94 96 PHE A CA 1
ATOM 761 C C . PHE A 1 96 ? -1.279 -3.374 15.611 1.00 92.94 96 PHE A C 1
ATOM 763 O O . PHE A 1 96 ? -1.430 -3.774 16.767 1.00 92.94 96 PHE A O 1
ATOM 770 N N . ALA A 1 97 ? -2.298 -2.968 14.853 1.00 94.75 97 ALA A N 1
ATOM 771 C CA . ALA A 1 97 ? -3.692 -3.103 15.251 1.00 94.75 97 ALA A CA 1
ATOM 772 C C . ALA A 1 97 ? -4.053 -4.579 15.478 1.00 94.75 97 ALA A C 1
ATOM 774 O O . ALA A 1 97 ? -3.556 -5.488 14.806 1.00 94.75 97 ALA A O 1
ATOM 775 N N . ASN A 1 98 ? -4.944 -4.823 16.435 1.00 94.50 98 ASN A N 1
ATOM 776 C CA . ASN A 1 98 ? -5.455 -6.156 16.706 1.00 94.50 98 ASN A CA 1
ATOM 777 C C . ASN A 1 98 ? -6.195 -6.714 15.482 1.00 94.50 98 ASN A C 1
ATOM 779 O O . ASN A 1 98 ? -6.951 -5.998 14.833 1.00 94.50 98 ASN A O 1
ATOM 783 N N . ARG A 1 99 ? -6.069 -8.019 15.218 1.00 91.62 99 ARG A N 1
ATOM 784 C CA . ARG A 1 99 ? -6.722 -8.684 14.072 1.00 91.62 99 ARG A CA 1
ATOM 785 C C . ARG A 1 99 ? -8.249 -8.630 14.089 1.00 91.62 99 ARG A C 1
ATOM 787 O O . ARG A 1 99 ? -8.869 -8.836 13.050 1.00 91.62 99 ARG A O 1
ATOM 794 N N . LYS A 1 100 ? -8.864 -8.386 15.250 1.00 94.25 100 LYS A N 1
ATOM 795 C CA . LYS A 1 100 ? 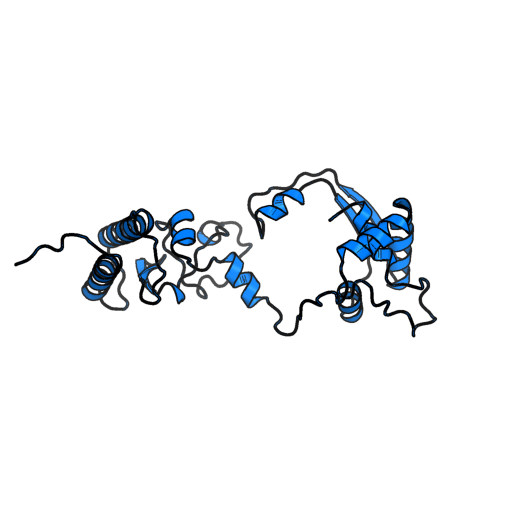-10.314 -8.169 15.354 1.00 94.25 100 LYS A CA 1
ATOM 796 C C . LYS A 1 100 ? -10.750 -6.819 14.767 1.00 94.25 100 LYS A C 1
ATOM 798 O O . LYS A 1 100 ? -11.927 -6.655 14.464 1.00 94.25 100 LYS A O 1
ATOM 803 N N . VAL A 1 101 ? -9.828 -5.873 14.570 1.00 94.62 101 VAL A N 1
ATOM 804 C CA . VAL A 1 101 ? -10.079 -4.641 13.812 1.00 94.62 101 VAL A CA 1
ATOM 805 C C . VAL A 1 101 ? -10.133 -4.999 12.326 1.00 94.62 101 VAL A C 1
ATOM 807 O O . VAL A 1 101 ? -9.158 -5.478 11.749 1.00 94.62 101 VAL A O 1
ATOM 810 N N . SER A 1 102 ? -11.288 -4.796 11.693 1.00 92.94 102 SER A N 1
ATOM 811 C CA . SER A 1 102 ? -11.455 -5.058 10.259 1.00 92.94 102 SER A CA 1
ATOM 812 C C . SER A 1 102 ? -10.782 -3.980 9.400 1.00 92.94 102 SER A C 1
ATOM 814 O O . SER A 1 102 ? -10.605 -2.847 9.846 1.00 92.94 102 SER A O 1
ATOM 816 N N . LYS A 1 103 ? -10.459 -4.301 8.139 1.00 91.19 103 LYS A N 1
ATOM 817 C CA . LYS A 1 103 ? -9.886 -3.329 7.189 1.00 91.19 103 LYS A CA 1
ATOM 818 C C . LYS A 1 103 ? -10.795 -2.117 6.996 1.00 91.19 103 LYS A C 1
ATOM 820 O O . LYS A 1 103 ? -10.337 -0.988 7.094 1.00 91.19 103 LYS A O 1
ATOM 825 N N . SER A 1 104 ? -12.092 -2.352 6.803 1.00 91.06 104 SER A N 1
ATOM 826 C CA . SER A 1 104 ? -13.085 -1.281 6.681 1.00 91.06 104 SER A CA 1
ATOM 827 C C . SER A 1 104 ? -13.133 -0.397 7.925 1.00 91.06 104 SER A C 1
ATOM 829 O O . SER A 1 104 ? -13.275 0.816 7.812 1.00 91.06 104 SER A O 1
ATOM 831 N N . LEU A 1 105 ? -12.995 -0.988 9.117 1.00 93.12 105 LEU A N 1
ATOM 832 C CA . LEU A 1 105 ? -12.947 -0.219 10.355 1.00 93.12 105 LEU A CA 1
ATOM 833 C C . LEU A 1 105 ? -11.671 0.631 10.418 1.00 93.12 105 LEU A C 1
ATOM 835 O O . LEU A 1 105 ? -11.760 1.813 10.729 1.00 93.12 105 LEU A O 1
ATOM 839 N N . ALA A 1 106 ? -10.511 0.064 10.076 1.00 93.62 106 ALA A N 1
ATOM 840 C CA . ALA A 1 106 ? -9.243 0.791 10.030 1.00 93.62 106 ALA A CA 1
ATOM 841 C C . ALA A 1 106 ? -9.263 1.960 9.030 1.00 93.62 106 ALA A C 1
ATOM 843 O O . ALA A 1 106 ? -8.806 3.049 9.367 1.00 93.62 106 ALA A O 1
ATOM 844 N N . GLU A 1 107 ? -9.858 1.760 7.850 1.00 90.94 107 GLU A N 1
ATOM 845 C CA . GLU A 1 107 ? -10.052 2.803 6.834 1.00 90.94 107 GLU A CA 1
ATOM 846 C C . GLU A 1 107 ? -10.952 3.942 7.340 1.00 90.94 107 GLU A C 1
ATOM 848 O O . GLU A 1 107 ? -10.618 5.111 7.167 1.00 90.94 107 GLU A O 1
ATOM 853 N N . ILE A 1 108 ? -12.080 3.632 7.996 1.00 90.94 108 ILE A N 1
ATOM 854 C CA . ILE A 1 108 ? -12.998 4.666 8.516 1.00 90.94 108 ILE A CA 1
ATOM 855 C C . ILE A 1 108 ? -12.387 5.411 9.708 1.00 90.94 108 ILE A C 1
ATOM 857 O O . ILE A 1 108 ? -12.594 6.618 9.855 1.00 90.94 108 ILE A O 1
ATOM 861 N N . LEU A 1 109 ? -11.653 4.698 10.567 1.00 91.31 109 LEU A N 1
ATOM 862 C CA . LEU A 1 109 ? -10.949 5.284 11.706 1.00 91.31 109 LEU A CA 1
ATOM 863 C C . LEU A 1 109 ? -9.718 6.100 11.290 1.00 91.31 109 LEU A C 1
ATOM 865 O O . LEU A 1 109 ? -9.205 6.843 12.126 1.00 91.31 109 LEU A O 1
ATOM 869 N N . ASP A 1 110 ? -9.283 5.991 10.028 1.00 92.31 110 ASP A N 1
ATOM 870 C CA . ASP A 1 110 ? -8.071 6.627 9.504 1.00 92.31 110 ASP A CA 1
ATOM 871 C C . ASP A 1 110 ? -6.821 6.184 10.296 1.00 92.31 110 ASP A C 1
ATOM 873 O O . ASP A 1 110 ? -6.009 6.986 10.763 1.00 92.31 110 ASP A O 1
ATOM 877 N N . ILE A 1 111 ? -6.708 4.863 10.503 1.00 93.69 111 ILE A N 1
ATOM 878 C CA . ILE A 1 111 ? -5.498 4.214 11.026 1.00 93.69 111 ILE A CA 1
ATOM 879 C C . ILE A 1 111 ? -4.471 4.145 9.895 1.00 93.69 111 ILE A C 1
ATOM 881 O O . ILE A 1 111 ? -4.797 3.723 8.786 1.00 93.69 111 ILE A O 1
ATOM 885 N N . THR A 1 112 ? -3.220 4.499 10.186 1.00 92.06 112 THR A N 1
ATOM 886 C CA . THR A 1 112 ? -2.130 4.433 9.209 1.00 92.06 112 THR A CA 1
ATOM 887 C C . THR A 1 112 ? -1.932 3.002 8.698 1.00 92.06 112 THR A C 1
ATOM 889 O O . THR A 1 112 ? -1.728 2.083 9.496 1.00 92.06 112 THR A O 1
ATOM 892 N N . MET A 1 113 ? -1.962 2.809 7.378 1.00 90.81 113 MET A N 1
ATOM 893 C CA . MET A 1 113 ? -1.702 1.511 6.748 1.00 90.81 113 MET A CA 1
ATOM 894 C C . MET A 1 113 ? -0.198 1.204 6.746 1.00 90.81 113 MET A C 1
ATOM 896 O O . MET A 1 113 ? 0.637 2.113 6.690 1.00 90.81 113 MET A O 1
ATOM 900 N N . LEU A 1 114 ? 0.166 -0.077 6.816 1.00 87.38 114 LEU A N 1
ATOM 901 C CA . LEU A 1 114 ? 1.567 -0.500 6.778 1.00 87.38 114 LEU A CA 1
ATOM 902 C C . LEU A 1 114 ? 2.208 -0.141 5.435 1.00 87.38 114 LEU A C 1
ATOM 904 O O . LEU A 1 114 ? 3.336 0.346 5.417 1.00 87.38 114 LEU A O 1
ATOM 908 N N . SER A 1 115 ? 1.483 -0.327 4.329 1.00 82.69 115 SER A N 1
ATOM 909 C CA . SER A 1 115 ? 1.933 0.077 2.991 1.00 82.69 115 SER A CA 1
ATOM 910 C C . SER A 1 115 ? 2.348 1.551 2.925 1.00 82.69 115 SER A C 1
ATOM 912 O O . SER A 1 115 ? 3.437 1.848 2.432 1.00 82.69 115 SER A O 1
ATOM 914 N N . ASP A 1 116 ? 1.543 2.452 3.491 1.00 83.62 116 ASP A N 1
ATOM 915 C CA . ASP A 1 116 ? 1.839 3.887 3.539 1.00 83.62 116 ASP A CA 1
ATOM 916 C C . ASP A 1 116 ? 3.102 4.178 4.367 1.00 83.62 116 ASP A C 1
ATOM 918 O O . ASP A 1 116 ? 3.985 4.910 3.923 1.00 83.62 116 ASP A O 1
ATOM 922 N N . ARG A 1 117 ? 3.240 3.560 5.551 1.00 82.25 117 ARG A N 1
ATOM 923 C CA . ARG A 1 117 ? 4.439 3.703 6.404 1.00 82.25 117 ARG A CA 1
ATOM 924 C C . ARG A 1 117 ? 5.712 3.261 5.693 1.00 82.25 117 ARG A C 1
ATOM 926 O O . ARG A 1 117 ? 6.704 3.984 5.742 1.00 82.25 117 ARG A O 1
ATOM 933 N N . CYS A 1 118 ? 5.679 2.112 5.020 1.00 78.81 118 CYS A N 1
ATOM 934 C CA . CYS A 1 118 ? 6.829 1.593 4.283 1.00 78.81 118 CYS A CA 1
ATOM 935 C C . CYS A 1 118 ? 7.282 2.561 3.184 1.00 78.81 118 CYS A C 1
ATOM 937 O O . CYS A 1 118 ? 8.481 2.779 3.009 1.00 78.81 118 CYS A O 1
ATOM 939 N N . VAL A 1 119 ? 6.335 3.154 2.450 1.00 76.69 119 VAL A N 1
ATOM 940 C CA . VAL A 1 119 ? 6.645 4.152 1.416 1.00 76.69 119 VAL A CA 1
ATOM 941 C C . VAL A 1 119 ? 7.285 5.389 2.038 1.00 76.69 119 VAL A C 1
ATOM 943 O O . VAL A 1 119 ? 8.305 5.859 1.540 1.00 76.69 119 VAL A O 1
ATOM 946 N N . GLU A 1 120 ? 6.735 5.885 3.144 1.00 77.44 120 GLU A N 1
ATOM 947 C CA . GLU A 1 120 ? 7.229 7.091 3.809 1.00 77.44 120 GLU A CA 1
ATOM 948 C C . GLU A 1 120 ? 8.617 6.907 4.441 1.00 77.44 120 GLU A C 1
ATOM 950 O O . GLU A 1 120 ? 9.415 7.841 4.445 1.00 77.44 120 GLU A O 1
ATOM 955 N N . GLU A 1 121 ? 8.938 5.713 4.938 1.00 77.19 121 GLU A N 1
ATOM 956 C CA . GLU A 1 121 ? 10.258 5.392 5.499 1.00 77.19 121 GLU A CA 1
ATOM 957 C C . GLU A 1 121 ? 11.336 5.213 4.427 1.00 77.19 121 GLU A C 1
ATOM 959 O O . GLU A 1 121 ? 12.491 5.579 4.640 1.00 77.19 121 GLU A O 1
ATOM 964 N N . GLN A 1 122 ? 10.960 4.679 3.263 1.00 71.06 122 GLN A N 1
ATOM 965 C CA . GLN A 1 122 ? 11.847 4.551 2.100 1.00 71.06 122 GLN A CA 1
ATOM 966 C C . GLN A 1 122 ? 11.903 5.836 1.264 1.00 71.06 122 GLN A C 1
ATOM 968 O O . GLN A 1 122 ? 12.645 5.918 0.281 1.00 71.06 122 GLN A O 1
ATOM 973 N N . ARG A 1 123 ? 11.109 6.848 1.625 1.00 70.75 123 ARG A N 1
ATOM 974 C CA . ARG A 1 123 ? 11.047 8.108 0.904 1.00 70.75 123 ARG A CA 1
ATOM 975 C C . ARG A 1 123 ? 12.372 8.840 1.041 1.00 70.75 123 ARG A C 1
ATOM 977 O O . ARG A 1 123 ? 12.716 9.340 2.108 1.00 70.75 123 ARG A O 1
ATOM 984 N N . ASP A 1 124 ? 13.078 8.988 -0.072 1.00 72.12 124 ASP A N 1
ATOM 985 C CA . ASP A 1 124 ? 14.230 9.877 -0.142 1.00 72.12 124 ASP A CA 1
ATOM 986 C C . ASP A 1 124 ? 13.752 11.337 0.042 1.00 72.12 124 ASP A C 1
ATOM 988 O O . ASP A 1 124 ? 13.045 11.870 -0.820 1.00 72.12 124 ASP A O 1
ATOM 992 N N . PRO A 1 125 ? 14.116 12.025 1.143 1.00 70.12 125 PRO A N 1
ATOM 993 C CA . PRO A 1 125 ? 13.688 13.402 1.389 1.00 70.12 125 PRO A CA 1
ATOM 994 C C . PRO A 1 125 ? 14.311 14.392 0.394 1.00 70.12 125 PRO A C 1
ATOM 996 O O . PRO A 1 125 ? 13.841 15.526 0.258 1.00 70.12 125 PRO A O 1
ATOM 999 N N . THR A 1 126 ? 15.377 13.982 -0.298 1.00 68.25 126 THR A N 1
ATOM 1000 C CA . THR A 1 126 ? 16.016 14.756 -1.362 1.00 68.25 126 THR A CA 1
ATOM 1001 C C . THR A 1 126 ? 15.345 14.542 -2.715 1.00 68.25 126 THR A C 1
ATOM 1003 O O . THR A 1 126 ? 15.468 15.409 -3.590 1.00 68.25 126 THR A O 1
ATOM 1006 N N . PHE A 1 127 ? 14.559 13.466 -2.866 1.00 64.94 127 PHE A N 1
ATOM 1007 C CA . PHE A 1 127 ? 13.729 13.241 -4.038 1.00 64.94 127 PHE A CA 1
ATOM 1008 C C . PHE A 1 127 ? 12.615 14.284 -4.080 1.00 64.94 127 PHE A C 1
ATOM 1010 O O . PHE A 1 127 ? 11.586 14.217 -3.404 1.00 64.94 127 PHE A O 1
ATOM 1017 N N . LYS A 1 128 ? 12.834 15.297 -4.911 1.00 61.22 128 LYS A N 1
ATOM 1018 C CA . LYS A 1 128 ? 11.803 16.247 -5.301 1.00 61.22 128 LYS A CA 1
ATOM 1019 C C . LYS A 1 128 ? 11.166 15.691 -6.566 1.00 61.22 128 LYS A C 1
ATOM 1021 O O . LYS A 1 128 ? 11.882 15.616 -7.566 1.00 61.22 128 LYS A O 1
ATOM 1026 N N . PRO A 1 129 ? 9.863 15.342 -6.558 1.00 56.25 129 PRO A N 1
ATOM 1027 C CA . PRO A 1 129 ? 9.153 15.054 -7.791 1.00 56.25 12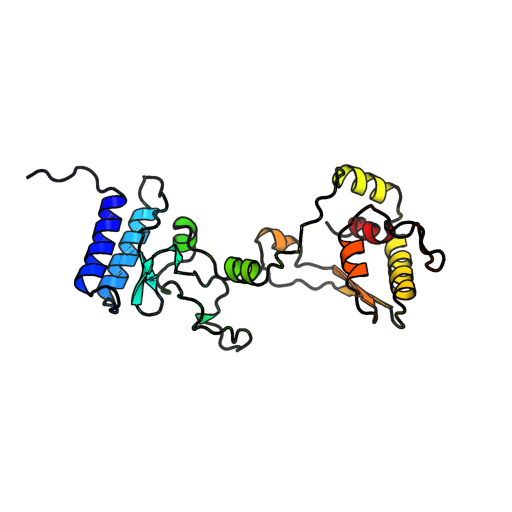9 PRO A CA 1
ATOM 1028 C C . PRO A 1 129 ? 9.391 16.244 -8.712 1.00 56.25 129 PRO A C 1
ATOM 1030 O O . PRO A 1 129 ? 9.025 17.376 -8.379 1.00 56.25 129 PRO A O 1
ATOM 1033 N N . LEU A 1 130 ? 10.103 16.018 -9.812 1.00 55.38 130 LEU A N 1
ATOM 1034 C CA . LEU A 1 130 ? 10.373 17.066 -10.779 1.00 55.38 130 LEU A CA 1
ATOM 1035 C C . LEU A 1 130 ? 9.054 17.316 -11.501 1.00 55.38 130 LEU A C 1
ATOM 1037 O O . LEU A 1 130 ? 8.728 16.681 -12.495 1.00 55.38 130 LEU A O 1
ATOM 1041 N N . LEU A 1 131 ? 8.246 18.203 -10.918 1.00 49.28 131 LEU A N 1
ATOM 1042 C CA . LEU A 1 131 ? 7.012 18.674 -11.520 1.00 49.28 131 LEU A CA 1
ATOM 1043 C C . LEU A 1 131 ? 7.384 19.283 -12.868 1.00 49.28 131 LEU A C 1
ATOM 1045 O O . LEU A 1 131 ? 8.122 20.272 -12.935 1.00 49.28 131 LEU A O 1
ATOM 1049 N N . HIS A 1 132 ? 6.896 18.661 -13.936 1.00 52.06 132 HIS A N 1
ATOM 1050 C CA . HIS A 1 132 ? 7.044 19.185 -15.280 1.00 52.06 132 HIS A CA 1
ATOM 1051 C C . HIS A 1 132 ? 6.531 20.628 -15.297 1.00 52.06 132 HIS A C 1
ATOM 1053 O O . HIS A 1 132 ? 5.411 20.913 -14.876 1.00 52.06 132 HIS A O 1
ATOM 1059 N N . LYS A 1 133 ? 7.381 21.561 -15.737 1.00 51.31 133 LYS A N 1
ATOM 1060 C CA . LYS A 1 133 ? 7.027 22.988 -15.820 1.00 51.31 133 LYS A CA 1
ATOM 1061 C C . LYS A 1 133 ? 6.016 23.287 -16.934 1.00 51.31 133 LYS A C 1
ATOM 1063 O O . LYS A 1 133 ? 5.500 24.398 -16.990 1.00 51.31 133 LYS A O 1
ATOM 1068 N N . GLU A 1 134 ? 5.746 22.320 -17.806 1.00 54.34 134 GLU A N 1
ATOM 1069 C CA . GLU A 1 134 ? 4.839 22.424 -18.948 1.00 54.34 134 GLU A CA 1
ATOM 1070 C C . GLU A 1 134 ? 3.654 21.464 -18.786 1.00 54.34 134 GLU A C 1
ATOM 1072 O O . GLU A 1 134 ? 3.739 20.472 -18.060 1.00 54.34 134 GLU A O 1
ATOM 1077 N N . ASN A 1 135 ? 2.550 21.747 -19.484 1.00 60.03 135 ASN A N 1
ATOM 1078 C CA . ASN A 1 135 ? 1.412 20.839 -19.552 1.00 60.03 135 ASN A CA 1
ATOM 1079 C C . ASN A 1 135 ? 1.825 19.553 -20.290 1.00 60.03 135 ASN A C 1
ATOM 1081 O O . ASN A 1 135 ? 1.938 19.530 -21.515 1.00 60.03 135 ASN A O 1
ATOM 1085 N N . ILE A 1 136 ? 2.069 18.489 -19.523 1.00 60.22 136 ILE A N 1
ATOM 1086 C CA . ILE A 1 136 ? 2.544 17.180 -20.002 1.00 60.22 136 ILE A CA 1
ATOM 1087 C C . ILE A 1 136 ? 1.611 16.620 -21.080 1.00 60.22 136 ILE A C 1
ATOM 1089 O O . ILE A 1 136 ? 2.074 15.975 -22.011 1.00 60.22 136 ILE A O 1
ATOM 1093 N N . LEU A 1 137 ? 0.309 16.909 -20.994 1.00 61.94 137 LEU A N 1
ATOM 1094 C CA . LEU A 1 137 ? -0.685 16.415 -21.945 1.00 61.94 137 LEU A CA 1
ATOM 1095 C C . LEU A 1 137 ? -0.517 17.045 -23.331 1.00 61.94 137 LEU A C 1
ATOM 1097 O O . LEU A 1 137 ? -0.514 16.325 -24.325 1.00 61.94 137 LEU A O 1
ATOM 1101 N N . ASP A 1 138 ? -0.309 18.363 -23.397 1.00 61.72 138 ASP A N 1
ATOM 1102 C CA . ASP A 1 138 ? -0.111 19.075 -24.668 1.00 61.72 138 ASP A CA 1
ATOM 1103 C C . ASP A 1 138 ? 1.206 18.646 -25.334 1.00 61.72 138 ASP A C 1
ATOM 1105 O O . ASP A 1 138 ? 1.299 18.512 -26.556 1.00 61.72 138 ASP A O 1
ATOM 1109 N N . ARG A 1 139 ? 2.226 18.367 -24.517 1.00 63.84 139 ARG A N 1
ATOM 1110 C CA . ARG A 1 139 ? 3.529 17.900 -24.988 1.00 63.84 139 ARG A CA 1
ATOM 1111 C C . ARG A 1 139 ? 3.504 16.440 -25.431 1.00 63.84 139 ARG A C 1
ATOM 1113 O O . ARG A 1 139 ? 4.036 16.143 -26.495 1.00 63.84 139 ARG A O 1
ATOM 1120 N N . ASN A 1 140 ? 2.887 15.548 -24.660 1.00 61.00 140 ASN A N 1
ATOM 1121 C CA . ASN A 1 140 ? 2.707 14.152 -25.054 1.00 61.00 140 ASN A CA 1
ATOM 1122 C C . ASN A 1 140 ? 1.893 14.081 -26.346 1.00 61.00 140 ASN A C 1
ATOM 1124 O O . ASN A 1 140 ? 2.289 13.371 -27.257 1.00 61.00 140 ASN A O 1
ATOM 1128 N N . ALA A 1 141 ? 0.844 14.896 -26.495 1.00 64.12 141 ALA A N 1
ATOM 1129 C CA . ALA A 1 141 ? 0.101 14.995 -27.748 1.00 64.12 141 ALA A CA 1
ATOM 1130 C C . ALA A 1 141 ? 0.980 15.444 -28.931 1.00 64.12 141 ALA A C 1
ATOM 1132 O O . ALA A 1 141 ? 0.869 14.873 -30.012 1.00 64.12 141 ALA A O 1
ATOM 1133 N N . SER A 1 142 ? 1.878 16.422 -28.750 1.00 63.25 142 SER A N 1
ATOM 1134 C CA . SER A 1 142 ? 2.843 16.803 -29.798 1.00 63.25 142 SER A CA 1
ATOM 1135 C C . SER A 1 142 ? 3.813 15.664 -30.119 1.00 63.25 142 SER A C 1
ATOM 1137 O O . SER A 1 142 ? 3.990 15.326 -31.281 1.00 63.25 142 SER A O 1
ATOM 1139 N N . ILE A 1 143 ? 4.388 15.018 -29.101 1.00 63.66 143 ILE A N 1
ATOM 1140 C CA . ILE A 1 143 ? 5.335 13.904 -29.266 1.00 63.66 143 ILE A CA 1
ATOM 1141 C C . ILE A 1 143 ? 4.679 12.729 -29.999 1.00 63.66 143 ILE A C 1
ATOM 1143 O O . ILE A 1 143 ? 5.277 12.184 -30.918 1.00 63.66 143 ILE A O 1
ATOM 1147 N N . LEU A 1 144 ? 3.443 12.374 -29.646 1.00 64.69 144 LEU A N 1
ATOM 1148 C CA . LEU A 1 144 ? 2.693 11.304 -30.307 1.00 64.69 144 LEU A CA 1
ATOM 1149 C C . LEU A 1 144 ? 2.340 11.637 -31.766 1.00 64.69 144 LEU A C 1
ATOM 1151 O O . LEU A 1 144 ? 2.080 10.734 -32.553 1.00 64.69 144 LEU A O 1
ATOM 1155 N N . ASN A 1 145 ? 2.303 12.917 -32.142 1.00 66.88 145 ASN A N 1
ATOM 1156 C CA . ASN A 1 145 ? 2.111 13.321 -33.536 1.00 66.88 145 ASN A CA 1
ATOM 1157 C C . ASN A 1 145 ? 3.432 13.351 -34.323 1.00 66.88 145 ASN A C 1
ATOM 1159 O O . ASN A 1 145 ? 3.416 13.157 -35.538 1.00 66.88 145 ASN A O 1
ATOM 1163 N N . ASP A 1 146 ? 4.554 13.595 -33.643 1.00 66.12 146 ASP A N 1
ATOM 1164 C CA . ASP A 1 146 ? 5.870 13.785 -34.261 1.00 66.12 146 ASP A CA 1
ATOM 1165 C C . ASP A 1 146 ? 6.694 12.484 -34.370 1.00 66.12 146 ASP A C 1
ATOM 1167 O O . ASP A 1 146 ? 7.660 12.442 -35.135 1.00 66.12 146 ASP A O 1
ATOM 1171 N N . TYR A 1 147 ? 6.333 11.425 -33.631 1.00 66.00 147 TYR A N 1
ATOM 1172 C CA . TYR A 1 147 ? 7.046 10.142 -33.614 1.00 66.00 147 TYR A CA 1
ATOM 1173 C C . TYR A 1 147 ? 6.199 9.001 -34.189 1.00 66.00 147 TYR A C 1
ATOM 1175 O O . TYR A 1 147 ? 5.017 8.846 -33.894 1.00 66.00 147 TYR A O 1
ATOM 1183 N N . ASP A 1 148 ? 6.827 8.175 -35.027 1.00 74.44 148 ASP A N 1
ATOM 1184 C CA . ASP A 1 148 ? 6.221 6.935 -35.502 1.00 74.44 148 ASP A CA 1
ATOM 1185 C C . ASP A 1 148 ? 6.307 5.875 -34.386 1.00 74.44 148 ASP A C 1
ATOM 1187 O O . ASP A 1 148 ? 7.393 5.675 -33.844 1.00 74.44 148 ASP A O 1
ATOM 1191 N N . PRO A 1 149 ? 5.231 5.136 -34.057 1.00 74.12 149 PRO A N 1
ATOM 1192 C CA . PRO A 1 149 ? 5.273 4.099 -33.023 1.00 74.12 149 PRO A CA 1
ATOM 1193 C C . PRO A 1 149 ? 6.379 3.049 -33.226 1.00 74.12 149 PRO A C 1
ATOM 1195 O O . PRO A 1 149 ? 6.875 2.471 -32.261 1.00 74.12 149 PRO A O 1
ATOM 1198 N N . SER A 1 150 ? 6.798 2.792 -34.469 1.00 77.06 150 SER A N 1
ATOM 1199 C CA . SER A 1 150 ? 7.893 1.867 -34.786 1.00 77.06 150 SER A CA 1
ATOM 1200 C C . SER A 1 150 ? 9.280 2.399 -34.414 1.00 77.06 150 SER A C 1
ATOM 1202 O O . SER A 1 150 ? 10.209 1.599 -34.268 1.00 77.06 150 SER A O 1
ATOM 1204 N N . SER A 1 151 ? 9.436 3.710 -34.191 1.00 79.56 151 SER A N 1
ATOM 1205 C CA . SER A 1 151 ? 10.716 4.308 -33.799 1.00 79.56 151 SER A CA 1
ATOM 1206 C C . SER A 1 151 ? 11.157 3.884 -32.397 1.00 79.56 151 SER A C 1
ATOM 1208 O O . SER A 1 151 ? 12.344 3.973 -32.087 1.00 79.56 151 SER A O 1
ATOM 1210 N N . ILE A 1 152 ? 10.245 3.360 -31.567 1.00 84.50 152 ILE A N 1
ATOM 1211 C CA . ILE A 1 152 ? 10.548 2.901 -30.206 1.00 84.50 152 ILE A CA 1
ATOM 1212 C C . ILE A 1 152 ? 11.721 1.911 -30.180 1.00 84.50 152 ILE A C 1
ATOM 1214 O O . ILE A 1 152 ? 12.641 2.050 -29.378 1.00 84.50 152 ILE A O 1
ATOM 1218 N N . PHE A 1 153 ? 11.762 0.950 -31.108 1.00 87.19 153 PHE A N 1
ATOM 1219 C CA . PHE A 1 153 ? 12.817 -0.064 -31.140 1.00 87.19 153 PHE A CA 1
ATOM 1220 C C . PHE A 1 153 ? 14.184 0.551 -31.435 1.00 87.19 153 PHE A C 1
ATOM 1222 O O . PHE A 1 153 ? 15.178 0.202 -30.798 1.00 87.19 153 PHE A O 1
ATOM 1229 N N . THR A 1 154 ? 14.238 1.488 -32.382 1.00 87.69 154 THR A N 1
ATOM 1230 C CA . THR A 1 154 ? 15.482 2.169 -32.745 1.00 87.69 154 THR A CA 1
ATOM 1231 C C . THR A 1 154 ? 15.953 3.123 -31.652 1.00 87.69 154 THR A C 1
ATOM 1233 O O . THR A 1 154 ? 17.150 3.170 -31.386 1.00 87.69 154 THR A O 1
ATOM 1236 N N . GLU A 1 155 ? 15.038 3.816 -30.973 1.00 85.88 155 GLU A N 1
ATOM 1237 C CA . GLU A 1 155 ? 15.358 4.728 -29.866 1.00 85.88 155 GLU A CA 1
ATOM 1238 C C . GLU A 1 155 ? 15.915 3.969 -28.653 1.00 85.88 155 GLU A C 1
ATOM 1240 O O . GLU A 1 155 ? 16.949 4.337 -28.098 1.00 85.88 155 GLU A O 1
ATOM 1245 N N . PHE A 1 156 ? 15.293 2.851 -28.265 1.00 87.75 156 PHE A N 1
ATOM 1246 C CA . PHE A 1 156 ? 15.803 2.032 -27.161 1.00 87.75 156 PHE A CA 1
ATOM 1247 C C . PHE A 1 156 ? 17.120 1.332 -27.496 1.00 87.75 156 PHE A C 1
ATOM 1249 O O . PHE A 1 156 ? 17.973 1.197 -26.618 1.00 87.75 156 PHE A O 1
ATOM 1256 N N . LEU A 1 157 ? 17.323 0.934 -28.755 1.00 89.56 157 LEU A N 1
ATOM 1257 C CA . LEU A 1 157 ? 18.604 0.386 -29.195 1.00 89.56 157 LEU A CA 1
ATOM 1258 C C . LEU A 1 157 ? 19.719 1.443 -29.139 1.00 89.56 157 LEU A C 1
ATOM 1260 O O . LEU A 1 157 ? 20.830 1.132 -28.714 1.00 89.56 157 LEU A O 1
ATOM 1264 N N . GLN A 1 158 ? 19.422 2.690 -29.521 1.00 86.50 158 GLN A N 1
ATOM 1265 C CA . GLN A 1 158 ? 20.354 3.813 -29.379 1.00 86.50 158 GLN A CA 1
ATOM 1266 C C . GLN A 1 158 ? 20.657 4.110 -27.909 1.00 86.50 158 GLN A C 1
ATOM 1268 O O . GLN A 1 158 ? 21.824 4.231 -27.555 1.00 86.50 158 GLN A O 1
ATOM 1273 N N . ASN A 1 159 ? 19.643 4.142 -27.038 1.00 86.88 159 ASN A N 1
ATOM 1274 C CA . ASN A 1 159 ? 19.843 4.338 -25.598 1.00 86.88 159 ASN A CA 1
ATOM 1275 C C . ASN A 1 159 ? 20.730 3.243 -24.985 1.00 86.88 159 ASN A C 1
ATOM 1277 O O . ASN A 1 159 ? 21.611 3.546 -24.185 1.00 86.88 159 ASN A O 1
ATOM 1281 N N . ALA A 1 160 ? 20.534 1.983 -25.386 1.00 89.75 160 ALA A N 1
ATOM 1282 C CA . ALA A 1 160 ? 21.386 0.877 -24.959 1.00 89.75 160 ALA A CA 1
ATOM 1283 C C . ALA A 1 160 ? 22.840 1.070 -25.433 1.00 89.75 160 ALA A C 1
ATOM 1285 O O . ALA A 1 160 ? 23.771 0.907 -24.647 1.00 89.75 160 ALA A O 1
ATOM 1286 N N . ALA A 1 161 ? 23.044 1.477 -26.690 1.00 88.31 161 ALA A N 1
ATOM 1287 C CA . ALA A 1 161 ? 24.375 1.759 -27.228 1.00 88.31 161 ALA A CA 1
ATOM 1288 C C . ALA A 1 161 ? 25.064 2.944 -26.520 1.00 88.31 161 ALA A C 1
ATOM 1290 O O . ALA A 1 161 ? 26.234 2.833 -26.156 1.00 88.31 161 ALA A O 1
ATOM 1291 N N . ASP A 1 162 ? 24.338 4.040 -26.269 1.00 85.38 162 ASP A N 1
ATOM 1292 C CA . ASP A 1 162 ? 24.811 5.221 -25.526 1.00 85.38 162 ASP A CA 1
ATOM 1293 C C . ASP A 1 162 ? 25.215 4.871 -24.081 1.00 85.38 162 ASP A C 1
ATOM 1295 O O . ASP A 1 162 ? 26.126 5.487 -23.523 1.00 85.38 162 ASP A O 1
ATOM 1299 N N . ALA A 1 163 ? 24.547 3.883 -23.477 1.00 86.38 163 ALA A N 1
ATOM 1300 C CA . ALA A 1 163 ? 24.863 3.360 -22.149 1.00 86.38 163 ALA A CA 1
ATOM 1301 C C . ALA A 1 163 ? 26.023 2.342 -22.151 1.00 86.38 163 ALA A C 1
ATOM 1303 O O . ALA A 1 163 ? 26.454 1.894 -21.091 1.00 86.38 163 ALA A O 1
ATOM 1304 N N . GLY A 1 164 ? 26.547 1.971 -23.326 1.00 89.94 164 GLY A N 1
ATOM 1305 C CA . GLY A 1 164 ? 27.612 0.975 -23.463 1.00 89.94 164 GLY A CA 1
ATOM 1306 C C . GLY A 1 164 ? 27.147 -0.473 -23.285 1.00 89.94 164 GLY A C 1
ATOM 1307 O O . GLY A 1 164 ? 27.976 -1.346 -23.025 1.00 89.94 164 GLY A O 1
ATOM 1308 N N . ALA A 1 165 ? 25.845 -0.740 -23.425 1.00 93.94 165 ALA A N 1
ATOM 1309 C CA . ALA A 1 165 ? 25.287 -2.085 -23.352 1.00 93.94 165 ALA A CA 1
ATOM 1310 C C . ALA A 1 165 ? 25.838 -2.973 -24.480 1.00 93.94 165 ALA A C 1
ATOM 1312 O O . ALA A 1 165 ? 26.003 -2.542 -25.625 1.00 93.94 165 ALA A O 1
ATOM 1313 N N . THR A 1 166 ? 26.076 -4.247 -24.174 1.00 94.62 166 THR A N 1
ATOM 1314 C CA . THR A 1 166 ? 26.476 -5.263 -25.161 1.00 94.62 166 THR A CA 1
ATOM 1315 C C . THR A 1 166 ? 25.299 -6.106 -25.641 1.00 94.62 166 THR A C 1
ATOM 1317 O O . THR A 1 166 ? 25.395 -6.788 -26.665 1.00 94.62 166 THR A O 1
ATOM 1320 N N . LYS A 1 167 ? 24.175 -6.058 -24.919 1.00 94.88 167 LYS A N 1
ATOM 1321 C CA . LYS A 1 167 ? 22.942 -6.781 -25.226 1.00 94.88 167 LYS A CA 1
ATOM 1322 C C . LYS A 1 167 ? 21.741 -5.863 -25.069 1.00 94.88 167 LYS A C 1
ATOM 1324 O O . LYS A 1 167 ? 21.622 -5.135 -24.092 1.00 94.88 167 LYS A O 1
ATOM 1329 N N . CYS A 1 168 ? 20.809 -5.969 -26.009 1.00 94.00 168 CYS A N 1
ATOM 1330 C CA . CYS A 1 168 ? 19.491 -5.358 -25.924 1.00 94.00 168 CYS A CA 1
ATOM 1331 C C . CYS A 1 168 ? 18.443 -6.380 -26.381 1.00 94.00 168 CYS A C 1
ATOM 1333 O O . CYS A 1 168 ? 18.613 -7.019 -27.422 1.00 94.00 168 CYS A O 1
ATOM 1335 N N . CYS A 1 169 ? 17.391 -6.563 -25.587 1.00 94.69 169 CYS A N 1
ATOM 1336 C CA . CYS A 1 169 ? 16.339 -7.546 -25.812 1.00 94.69 169 CYS A CA 1
ATOM 1337 C C . CYS A 1 169 ? 14.970 -6.869 -25.774 1.00 94.69 169 CYS A C 1
ATOM 1339 O O . CYS A 1 169 ? 14.692 -6.066 -24.886 1.00 94.69 169 CYS A O 1
ATOM 1341 N N . PHE A 1 170 ? 14.098 -7.270 -26.693 1.00 93.69 170 PHE A N 1
ATOM 1342 C CA . PHE A 1 170 ? 12.696 -6.869 -26.728 1.00 93.69 170 PHE A CA 1
ATOM 1343 C C . PHE A 1 170 ? 11.843 -8.120 -26.554 1.00 93.69 170 PHE A C 1
ATOM 1345 O O . PHE A 1 170 ? 12.021 -9.100 -27.279 1.00 93.69 170 PHE A O 1
ATOM 1352 N N . MET A 1 171 ? 10.932 -8.095 -25.589 1.00 94.94 171 MET A N 1
ATOM 1353 C CA . MET A 1 171 ? 10.059 -9.216 -25.271 1.00 94.94 171 MET A CA 1
ATOM 1354 C C . MET A 1 171 ? 8.625 -8.722 -25.167 1.00 94.94 171 MET A C 1
ATOM 1356 O O . MET A 1 171 ? 8.332 -7.804 -24.409 1.00 94.94 171 MET A O 1
ATOM 1360 N N . PHE A 1 172 ? 7.726 -9.349 -25.918 1.00 93.81 172 PHE A N 1
ATOM 1361 C CA . PHE A 1 172 ? 6.298 -9.142 -25.738 1.00 93.81 172 PHE A CA 1
ATOM 1362 C C . PHE A 1 172 ? 5.779 -10.169 -24.735 1.00 93.81 172 PHE A C 1
ATOM 1364 O O . PHE A 1 172 ? 5.724 -11.362 -25.035 1.00 93.81 172 PHE A O 1
ATOM 1371 N N . ASP A 1 173 ? 5.449 -9.700 -23.537 1.00 94.69 173 ASP A N 1
ATOM 1372 C CA . ASP A 1 173 ? 4.870 -10.513 -22.480 1.00 94.69 173 ASP A CA 1
ATOM 1373 C C . ASP A 1 173 ? 3.345 -10.414 -22.538 1.00 94.69 173 ASP A C 1
ATOM 1375 O O . ASP A 1 173 ? 2.774 -9.333 -22.425 1.00 94.69 173 ASP A O 1
ATOM 1379 N N . THR A 1 174 ? 2.673 -11.547 -22.725 1.00 95.44 174 THR A N 1
ATOM 1380 C CA . THR A 1 174 ? 1.204 -11.634 -22.761 1.00 95.44 174 THR A CA 1
ATOM 1381 C C . THR A 1 174 ? 0.595 -12.056 -21.427 1.00 95.44 174 THR A C 1
ATOM 1383 O O . THR A 1 174 ? -0.589 -12.394 -21.374 1.00 95.44 174 THR A O 1
ATOM 1386 N N . SER A 1 175 ? 1.400 -12.118 -20.367 1.00 94.62 175 SER A N 1
ATOM 1387 C CA . SER A 1 175 ? 0.961 -12.544 -19.042 1.00 94.62 175 SER A CA 1
ATOM 1388 C C . SER A 1 175 ? -0.043 -11.567 -18.429 1.00 94.62 175 SER A C 1
ATOM 1390 O O . SER A 1 175 ? -0.079 -10.380 -18.746 1.00 94.62 175 SER A O 1
ATOM 1392 N N . ILE A 1 176 ? -0.875 -12.091 -17.529 1.00 93.56 176 ILE A N 1
ATOM 1393 C CA . ILE A 1 176 ? -1.780 -11.305 -16.689 1.00 93.56 176 ILE A CA 1
ATOM 1394 C C . ILE A 1 176 ? -1.403 -11.588 -15.241 1.00 93.56 176 ILE A C 1
ATOM 1396 O O . ILE A 1 176 ? -1.327 -12.748 -14.828 1.00 93.56 176 ILE A O 1
ATOM 1400 N N . TYR A 1 177 ? -1.177 -10.527 -14.478 1.00 92.06 177 TYR A N 1
ATOM 1401 C CA . TYR A 1 177 ? -0.652 -10.597 -13.123 1.00 92.06 177 TYR A CA 1
ATOM 1402 C C . TYR A 1 177 ? -1.744 -10.377 -12.061 1.00 92.06 177 TYR A C 1
ATOM 1404 O O . TYR A 1 177 ? -2.783 -9.766 -12.336 1.00 92.06 177 TYR A O 1
ATOM 1412 N N . PRO A 1 178 ? -1.551 -10.882 -10.825 1.00 89.56 178 PRO A N 1
ATOM 1413 C CA . PRO A 1 178 ? -2.517 -10.702 -9.745 1.00 89.56 178 PRO A CA 1
ATOM 1414 C C . PRO A 1 178 ? -2.718 -9.231 -9.356 1.00 89.56 178 PRO A C 1
ATOM 1416 O O . PRO A 1 178 ? -1.766 -8.493 -9.132 1.00 89.56 178 PRO A O 1
ATOM 1419 N N . GLN A 1 179 ? -3.975 -8.826 -9.161 1.00 88.19 179 GLN A N 1
ATOM 1420 C CA . GLN A 1 179 ? -4.347 -7.455 -8.773 1.00 88.19 179 GLN A CA 1
ATOM 1421 C C . GLN A 1 179 ? -4.564 -7.283 -7.257 1.00 88.19 179 GLN A C 1
ATOM 1423 O O . GLN A 1 179 ? -5.124 -6.288 -6.807 1.00 88.19 179 GLN A O 1
ATOM 1428 N N . THR A 1 180 ? -4.170 -8.271 -6.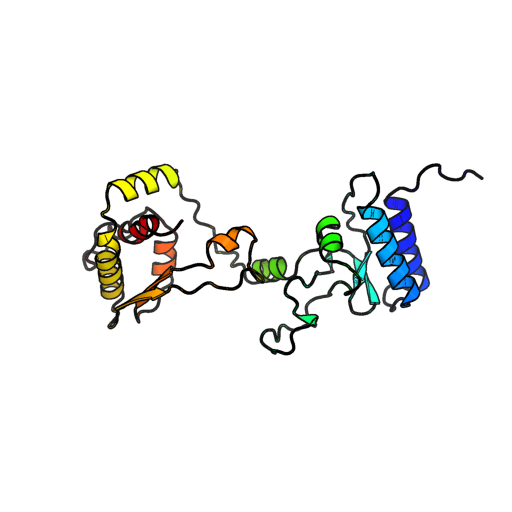449 1.00 75.88 180 THR A N 1
ATOM 1429 C CA . THR A 1 180 ? -4.549 -8.359 -5.029 1.00 75.88 180 THR A CA 1
ATOM 1430 C C . THR A 1 180 ? -3.637 -7.589 -4.075 1.00 75.88 180 THR A C 1
ATOM 1432 O O . THR A 1 180 ? -4.085 -7.229 -2.992 1.00 75.88 180 THR A O 1
ATOM 1435 N N . LYS A 1 181 ? -2.368 -7.358 -4.437 1.00 78.38 181 LYS A N 1
ATOM 1436 C CA . LYS A 1 181 ? -1.364 -6.667 -3.603 1.00 78.38 181 LYS A CA 1
ATOM 1437 C C . LYS A 1 181 ? -0.682 -5.559 -4.418 1.00 78.38 181 LYS A C 1
ATOM 1439 O O . LYS A 1 181 ? 0.450 -5.718 -4.857 1.00 78.38 181 LYS A O 1
ATOM 1444 N N . LEU A 1 182 ? -1.407 -4.471 -4.676 1.00 82.19 182 LEU A N 1
ATOM 1445 C CA . LEU A 1 182 ? -0.930 -3.321 -5.457 1.00 82.19 182 LEU A CA 1
ATOM 1446 C C . LEU A 1 182 ? -0.779 -2.087 -4.562 1.00 82.19 182 LEU A C 1
ATOM 1448 O O . LEU A 1 182 ? -1.537 -1.943 -3.608 1.00 82.19 182 LEU A O 1
ATOM 1452 N N . LEU A 1 183 ? 0.129 -1.168 -4.918 1.00 76.81 183 LEU A N 1
ATOM 1453 C CA . LEU A 1 183 ? 0.302 0.109 -4.202 1.00 76.81 183 LEU A CA 1
ATOM 1454 C C . LEU A 1 183 ? -0.945 1.005 -4.285 1.00 76.81 183 LEU A C 1
ATOM 1456 O O . LEU A 1 183 ? -1.165 1.857 -3.435 1.00 76.81 183 LEU A O 1
ATOM 1460 N N . GLY A 1 184 ? -1.781 0.820 -5.307 1.00 76.06 184 GLY A N 1
ATOM 1461 C CA . GLY A 1 184 ? -3.059 1.508 -5.423 1.00 76.06 184 GLY A CA 1
ATOM 1462 C C . GLY A 1 184 ? -4.031 0.743 -6.307 1.00 76.06 184 GLY A C 1
ATOM 1463 O O . GLY A 1 184 ? -3.635 0.093 -7.274 1.00 76.06 184 GLY A O 1
ATOM 1464 N N . SER A 1 185 ? -5.327 0.855 -6.012 1.00 79.00 185 SER A N 1
ATOM 1465 C CA . SER A 1 185 ? -6.386 0.146 -6.748 1.00 79.00 185 SER A CA 1
ATOM 1466 C C . SER A 1 185 ? -6.411 0.481 -8.242 1.00 79.00 185 SER A C 1
ATOM 1468 O O . SER A 1 185 ? -6.705 -0.382 -9.065 1.00 79.00 185 SER A O 1
ATOM 1470 N N . LYS A 1 186 ? -6.039 1.713 -8.611 1.00 84.62 186 LYS A N 1
ATOM 1471 C CA . LYS A 1 186 ? -5.940 2.147 -10.012 1.00 84.62 186 LYS A CA 1
ATOM 1472 C C . LYS A 1 186 ? -4.846 1.419 -10.795 1.00 84.62 186 LYS A C 1
ATOM 1474 O O . LYS A 1 186 ? -4.994 1.276 -11.997 1.00 84.62 186 LYS A O 1
ATOM 1479 N N . MET A 1 187 ? -3.803 0.903 -10.139 1.00 88.12 187 MET A N 1
ATOM 1480 C CA . MET A 1 187 ? -2.716 0.173 -10.811 1.00 88.12 187 MET A CA 1
ATOM 1481 C C . MET A 1 187 ? -3.151 -1.200 -11.338 1.00 88.12 187 MET A C 1
ATOM 1483 O O . MET A 1 187 ? -2.389 -1.855 -12.045 1.00 88.12 187 MET A O 1
ATOM 1487 N N . ALA A 1 188 ? -4.368 -1.653 -11.014 1.00 90.38 188 ALA A N 1
ATOM 1488 C CA . ALA A 1 188 ? -4.931 -2.887 -11.550 1.00 90.38 188 ALA A CA 1
ATOM 1489 C C . ALA A 1 188 ? -4.970 -2.889 -13.088 1.00 90.38 188 ALA A C 1
ATOM 1491 O O . ALA A 1 188 ? -4.800 -3.943 -13.701 1.00 90.38 188 ALA A O 1
ATOM 1492 N N . THR A 1 189 ? -5.124 -1.716 -13.713 1.00 90.69 189 THR A N 1
ATOM 1493 C CA . THR A 1 189 ? -5.101 -1.557 -15.176 1.00 90.69 189 THR A CA 1
ATOM 1494 C C . THR A 1 189 ? -3.739 -1.866 -15.800 1.00 90.69 189 THR A C 1
ATOM 1496 O O . THR A 1 189 ? -3.686 -2.155 -16.989 1.00 90.69 189 THR A O 1
ATOM 1499 N N . TRP A 1 190 ? -2.654 -1.854 -15.017 1.00 92.19 190 TRP A N 1
ATOM 1500 C CA . TRP A 1 190 ? -1.281 -2.096 -15.481 1.00 92.19 190 TRP A CA 1
ATOM 1501 C C . TRP A 1 190 ? -0.790 -3.534 -15.250 1.00 92.19 190 TRP A C 1
ATOM 1503 O O . TRP A 1 190 ? 0.373 -3.832 -15.482 1.00 92.19 190 TRP A O 1
ATOM 1513 N N . GLN A 1 191 ? -1.658 -4.448 -14.798 1.00 94.62 191 GLN A N 1
ATOM 1514 C CA . GLN A 1 191 ? -1.314 -5.859 -14.539 1.00 94.62 191 GLN A CA 1
ATOM 1515 C C . GLN A 1 191 ? -1.544 -6.780 -15.756 1.00 94.62 191 GLN A C 1
ATOM 1517 O O . GLN A 1 191 ? -1.836 -7.966 -15.598 1.00 94.62 191 GLN A O 1
ATOM 1522 N N . GLY A 1 192 ? -1.492 -6.230 -16.969 1.00 93.38 192 GLY A N 1
ATOM 1523 C CA . GLY A 1 192 ? -1.755 -6.944 -18.222 1.00 93.38 192 GLY A CA 1
ATOM 1524 C C . GLY A 1 192 ? -0.506 -7.147 -19.087 1.00 93.38 192 GLY A C 1
ATOM 1525 O O . GLY A 1 192 ? 0.610 -6.971 -18.601 1.00 93.38 192 GLY A O 1
ATOM 1526 N N . PRO A 1 193 ? -0.698 -7.488 -20.375 1.00 95.19 193 PRO A N 1
ATOM 1527 C CA . PRO A 1 193 ? 0.387 -7.633 -21.338 1.00 95.19 193 PRO A CA 1
ATOM 1528 C C . PRO A 1 193 ? 1.286 -6.396 -21.421 1.00 95.19 193 PRO A C 1
ATOM 1530 O O . PRO A 1 193 ? 0.793 -5.268 -21.386 1.00 95.19 193 PRO A O 1
ATOM 1533 N N . ALA A 1 194 ? 2.587 -6.610 -21.599 1.00 95.00 194 ALA A N 1
ATOM 1534 C CA . ALA A 1 194 ? 3.589 -5.553 -21.627 1.00 95.00 194 ALA A CA 1
ATOM 1535 C C . ALA A 1 194 ? 4.663 -5.800 -22.695 1.00 95.00 194 ALA A C 1
ATOM 1537 O O . ALA A 1 194 ? 5.055 -6.933 -22.978 1.00 95.00 194 ALA A O 1
ATOM 1538 N N . LEU A 1 195 ? 5.185 -4.713 -23.267 1.00 92.31 195 LEU A N 1
ATOM 1539 C CA . LEU A 1 195 ? 6.433 -4.740 -24.023 1.00 92.31 195 LEU A CA 1
ATOM 1540 C C . LEU A 1 195 ? 7.591 -4.503 -23.050 1.00 92.31 195 LEU A C 1
ATOM 1542 O O . LEU A 1 195 ? 7.782 -3.396 -22.555 1.00 92.31 195 LEU A O 1
ATOM 1546 N N . VAL A 1 196 ? 8.364 -5.549 -22.781 1.00 93.62 196 VAL A N 1
ATOM 1547 C CA . VAL A 1 196 ? 9.536 -5.495 -21.907 1.00 93.62 196 VAL A CA 1
ATOM 1548 C C . VAL A 1 196 ? 10.774 -5.231 -22.754 1.00 93.62 196 VAL A C 1
ATOM 1550 O O . VAL A 1 196 ? 11.080 -5.980 -23.686 1.00 93.62 196 VAL A O 1
ATOM 1553 N N . ILE A 1 197 ? 11.500 -4.170 -22.411 1.00 92.44 197 ILE A N 1
ATOM 1554 C CA . ILE A 1 197 ? 12.745 -3.780 -23.072 1.00 92.44 197 ILE A CA 1
ATOM 1555 C C . ILE A 1 197 ? 13.874 -3.881 -22.053 1.00 92.44 197 ILE A C 1
ATOM 1557 O O . ILE A 1 197 ? 13.829 -3.249 -21.000 1.00 92.44 197 ILE A O 1
ATOM 1561 N N . TYR A 1 198 ? 14.884 -4.684 -22.367 1.00 94.62 198 TYR A N 1
ATOM 1562 C CA . TYR A 1 198 ? 16.030 -4.942 -21.502 1.00 94.62 198 TYR A CA 1
ATOM 1563 C C . TYR A 1 198 ? 17.332 -4.558 -22.204 1.00 94.62 198 TYR A C 1
ATOM 1565 O O . TYR A 1 198 ? 17.488 -4.789 -23.403 1.00 94.62 198 TYR A O 1
ATOM 1573 N N . ASN A 1 199 ? 18.284 -4.023 -21.444 1.00 94.44 199 ASN A N 1
ATOM 1574 C CA . ASN A 1 199 ? 19.684 -3.928 -21.835 1.00 94.44 199 ASN A CA 1
ATOM 1575 C C . ASN A 1 199 ? 20.581 -4.227 -20.622 1.00 94.44 199 ASN A C 1
ATOM 1577 O O . ASN A 1 199 ? 20.119 -4.142 -19.486 1.00 94.44 199 ASN A O 1
ATOM 1581 N N . ASP A 1 200 ? 21.828 -4.626 -20.864 1.00 95.94 200 ASP A N 1
ATOM 1582 C CA . ASP A 1 200 ? 22.770 -5.053 -19.821 1.00 95.94 200 ASP A CA 1
ATOM 1583 C C . ASP A 1 200 ? 23.649 -3.925 -19.248 1.00 95.94 200 ASP A C 1
ATOM 1585 O O . ASP A 1 200 ? 24.608 -4.217 -18.535 1.00 95.94 200 ASP A O 1
ATOM 1589 N N . ALA A 1 201 ? 23.326 -2.656 -19.520 1.00 93.25 201 ALA A N 1
ATOM 1590 C CA . ALA A 1 201 ? 23.931 -1.517 -18.835 1.00 93.25 201 ALA A CA 1
ATOM 1591 C C . ALA A 1 201 ? 23.135 -1.129 -17.574 1.00 93.25 201 ALA A C 1
ATOM 1593 O O . ALA A 1 201 ? 21.926 -1.349 -17.475 1.00 93.25 201 ALA A O 1
ATOM 1594 N N . GLU A 1 202 ? 23.820 -0.529 -16.600 1.00 91.44 202 GLU A N 1
ATOM 1595 C CA . GLU A 1 202 ? 23.221 -0.055 -15.349 1.00 91.44 202 GLU A CA 1
ATOM 1596 C C . GLU A 1 202 ? 22.977 1.457 -15.401 1.00 91.44 202 GLU A C 1
ATOM 1598 O O . GLU A 1 202 ? 23.810 2.217 -15.897 1.00 91.44 202 GLU A O 1
ATOM 1603 N N . PHE A 1 203 ? 21.843 1.910 -14.860 1.00 85.38 203 PHE A N 1
ATOM 1604 C CA . PHE A 1 203 ? 21.552 3.338 -14.749 1.00 85.38 203 PHE A CA 1
ATOM 1605 C C . PHE A 1 203 ? 22.509 4.023 -13.767 1.00 85.38 203 PHE A C 1
ATOM 1607 O O . PHE A 1 203 ? 22.664 3.594 -12.623 1.00 85.38 203 PHE A O 1
ATOM 1614 N N . THR A 1 204 ? 23.071 5.158 -14.179 1.00 84.31 204 THR A N 1
ATOM 1615 C CA . THR A 1 204 ? 23.774 6.077 -13.277 1.00 84.31 204 THR A CA 1
ATOM 1616 C C . THR A 1 204 ? 22.805 7.068 -12.623 1.00 84.31 204 THR A C 1
ATOM 1618 O O . THR A 1 204 ? 21.694 7.297 -13.104 1.00 84.31 204 THR A O 1
ATOM 1621 N N . GLU A 1 205 ? 23.230 7.746 -11.552 1.00 80.38 205 GLU A N 1
ATOM 1622 C CA . GLU A 1 205 ? 22.426 8.811 -10.926 1.00 80.38 205 GLU A CA 1
ATOM 1623 C C . GLU A 1 205 ? 22.090 9.946 -11.917 1.00 80.38 205 GLU A C 1
ATOM 1625 O O . GLU A 1 205 ? 21.009 10.537 -11.863 1.00 80.38 205 GLU A O 1
ATOM 1630 N N . SER A 1 206 ? 22.994 10.238 -12.861 1.00 76.31 206 SER A N 1
ATOM 1631 C CA . SER A 1 206 ? 22.733 11.187 -13.948 1.00 76.31 206 SER A CA 1
ATOM 1632 C C . SER A 1 206 ? 21.659 10.705 -14.919 1.00 76.31 206 SER A C 1
ATOM 1634 O O . SER A 1 206 ? 20.851 11.524 -15.360 1.00 76.31 206 SER A O 1
ATOM 1636 N N . ASP A 1 207 ? 21.609 9.406 -15.217 1.00 78.38 207 ASP A N 1
ATOM 1637 C CA . ASP A 1 207 ? 20.599 8.837 -16.114 1.00 78.38 207 ASP A CA 1
ATOM 1638 C C . ASP A 1 207 ? 19.211 8.898 -15.470 1.00 78.38 207 ASP A C 1
ATOM 1640 O O . ASP A 1 207 ? 18.258 9.339 -16.110 1.00 78.38 207 ASP A O 1
ATOM 1644 N N . PHE A 1 208 ? 19.101 8.579 -14.174 1.00 77.56 208 PHE A N 1
ATOM 1645 C CA . PHE A 1 208 ? 17.855 8.749 -13.417 1.00 77.56 208 PHE A CA 1
ATOM 1646 C C . PHE A 1 208 ? 17.386 10.209 -13.387 1.00 77.56 208 PHE A C 1
ATOM 1648 O O . PHE A 1 208 ? 16.211 10.492 -13.622 1.00 77.56 208 PHE A O 1
ATOM 1655 N N . LYS A 1 209 ? 18.299 11.162 -13.147 1.00 73.50 209 LYS A N 1
ATOM 1656 C CA . LYS A 1 209 ? 17.965 12.597 -13.179 1.00 73.50 209 LYS A CA 1
ATOM 1657 C C . LYS A 1 209 ? 17.483 13.039 -14.559 1.00 73.50 209 LYS A C 1
ATOM 1659 O O . LYS A 1 209 ? 16.549 13.832 -14.631 1.00 73.50 209 LYS A O 1
ATOM 1664 N N . ALA A 1 210 ? 18.094 12.538 -15.633 1.00 72.31 210 ALA A N 1
ATOM 1665 C CA . ALA A 1 210 ? 17.674 12.834 -16.999 1.00 72.31 210 ALA A CA 1
ATOM 1666 C C . ALA A 1 210 ? 16.308 12.214 -17.335 1.00 72.31 210 ALA A C 1
ATOM 1668 O O . ALA A 1 210 ? 15.477 12.890 -17.937 1.00 72.31 210 ALA A O 1
ATOM 1669 N N . LEU A 1 211 ? 16.048 10.980 -16.893 1.00 73.75 211 LEU A N 1
ATOM 1670 C CA . LEU A 1 211 ? 14.770 10.288 -17.081 1.00 73.75 211 LEU A CA 1
ATOM 1671 C C . LEU A 1 211 ? 13.608 11.036 -16.410 1.00 73.75 211 LEU A C 1
ATOM 1673 O O . LEU A 1 211 ? 12.543 11.196 -16.997 1.00 73.75 211 LEU A O 1
ATOM 1677 N N . CYS A 1 212 ? 13.832 11.556 -15.200 1.00 69.00 212 CYS A N 1
ATOM 1678 C CA . CYS A 1 212 ? 12.840 12.335 -14.457 1.00 69.00 212 CYS A CA 1
ATOM 1679 C C . CYS A 1 212 ? 12.601 13.750 -15.024 1.00 69.00 212 CYS A C 1
ATOM 1681 O O . CYS A 1 212 ? 11.690 14.441 -14.575 1.00 69.00 212 CYS A O 1
ATOM 1683 N N . GLN A 1 213 ? 13.422 14.217 -15.969 1.00 64.50 213 GLN A N 1
ATOM 1684 C CA . GLN A 1 213 ? 13.292 15.526 -16.612 1.00 64.50 213 GLN A CA 1
ATOM 1685 C C . GLN A 1 213 ? 12.689 15.367 -18.011 1.00 64.50 213 GLN A C 1
ATOM 1687 O O . GLN A 1 213 ? 13.359 15.655 -19.008 1.00 64.50 213 GLN A O 1
ATOM 1692 N N . LEU A 1 214 ? 11.421 14.938 -18.112 1.00 56.94 214 LEU A N 1
ATOM 1693 C CA . LEU A 1 214 ? 10.758 14.834 -19.417 1.00 56.94 214 LEU A CA 1
ATOM 1694 C C . LEU A 1 214 ? 10.733 16.222 -20.069 1.00 56.94 214 LEU A C 1
ATOM 1696 O O . LEU A 1 214 ? 10.015 17.133 -19.657 1.00 56.94 214 LEU A O 1
ATOM 1700 N N . GLY A 1 215 ? 11.561 16.389 -21.096 1.00 50.53 215 GLY A N 1
ATOM 1701 C CA . GLY A 1 215 ? 11.531 17.547 -21.972 1.00 50.53 215 GLY A CA 1
ATOM 1702 C C . GLY A 1 215 ? 12.600 18.622 -21.793 1.00 50.53 215 GLY A C 1
ATOM 1703 O O . GLY A 1 215 ? 12.645 19.536 -22.621 1.00 50.53 215 GLY A O 1
ATOM 1704 N N . VAL A 1 216 ? 13.507 18.491 -20.822 1.00 46.78 216 VAL A N 1
ATOM 1705 C CA . VAL A 1 216 ? 14.756 19.269 -20.805 1.00 46.78 216 VAL A CA 1
ATOM 1706 C C . VAL A 1 216 ? 15.846 18.357 -21.344 1.00 46.78 216 VAL A C 1
ATOM 1708 O O . VAL A 1 216 ? 16.441 17.571 -20.618 1.00 46.78 216 VAL A O 1
ATOM 1711 N N . GLY A 1 217 ? 16.062 18.387 -22.659 1.00 48.34 217 GLY A N 1
ATOM 1712 C CA . GLY A 1 217 ? 17.131 17.602 -23.268 1.00 48.34 217 GLY A CA 1
ATOM 1713 C C . GLY A 1 217 ? 18.478 17.974 -22.644 1.00 48.34 217 GLY A C 1
ATOM 1714 O O . GLY A 1 217 ? 19.012 19.040 -22.935 1.00 48.34 217 GLY A O 1
ATOM 1715 N N . ASN A 1 218 ? 19.043 17.086 -21.824 1.00 42.84 218 ASN A N 1
ATOM 1716 C CA . ASN A 1 218 ? 20.356 17.274 -21.192 1.00 42.84 218 ASN A CA 1
ATOM 1717 C C . ASN A 1 218 ? 21.534 17.137 -22.177 1.00 42.84 218 ASN A C 1
ATOM 1719 O O . ASN A 1 218 ? 22.687 17.304 -21.801 1.00 42.84 218 ASN A O 1
ATOM 1723 N N . LYS A 1 219 ? 21.261 16.861 -23.457 1.00 50.69 219 LYS A N 1
ATOM 1724 C CA . LYS A 1 219 ? 22.266 16.571 -24.490 1.00 50.69 219 LYS A CA 1
ATOM 1725 C C . LYS A 1 219 ? 22.668 17.798 -25.329 1.00 50.69 219 LYS A C 1
ATOM 1727 O O . LYS A 1 219 ? 23.014 17.645 -26.494 1.00 50.69 219 LYS A O 1
ATOM 1732 N N . ARG A 1 220 ? 22.615 19.024 -24.785 1.00 44.09 220 ARG A N 1
ATOM 1733 C CA . ARG A 1 220 ? 23.154 20.202 -25.504 1.00 44.09 220 ARG A CA 1
ATOM 1734 C C . ARG A 1 220 ? 24.684 20.312 -25.447 1.00 44.09 220 ARG A C 1
ATOM 1736 O O . ARG A 1 220 ? 25.240 20.910 -26.359 1.00 44.09 220 ARG A O 1
ATOM 1743 N N . ASP A 1 221 ? 25.345 19.702 -24.458 1.00 43.47 221 ASP A N 1
ATOM 1744 C CA . ASP A 1 221 ? 26.790 19.891 -24.224 1.00 43.47 221 ASP A CA 1
ATOM 1745 C C . ASP A 1 221 ? 27.680 18.659 -24.496 1.00 43.47 221 ASP A C 1
ATOM 1747 O O . ASP A 1 221 ? 28.903 18.789 -24.476 1.00 43.47 221 ASP A O 1
ATOM 1751 N N . ASP A 1 222 ? 27.124 17.477 -24.798 1.00 47.50 222 ASP A N 1
ATOM 1752 C CA . ASP A 1 222 ? 27.922 16.263 -25.050 1.00 47.50 222 ASP A CA 1
ATOM 1753 C C . ASP A 1 222 ? 27.829 15.813 -26.516 1.00 47.50 222 ASP A C 1
ATOM 1755 O O . ASP A 1 222 ? 26.901 15.122 -26.932 1.00 47.50 222 ASP A O 1
ATOM 1759 N N . SER A 1 223 ? 28.813 16.237 -27.313 1.00 44.72 223 SER A N 1
ATOM 1760 C CA . SER A 1 223 ? 28.914 15.952 -28.756 1.00 44.72 223 SER A CA 1
ATOM 1761 C C . SER A 1 223 ? 29.289 14.501 -29.099 1.00 44.72 223 SER A C 1
ATOM 1763 O O . SER A 1 223 ? 29.333 14.150 -30.278 1.00 44.72 223 SER A O 1
ATOM 1765 N N . SER A 1 224 ? 29.564 13.663 -28.092 1.00 45.88 224 SER A N 1
ATOM 1766 C CA . SER A 1 224 ? 29.955 12.258 -28.272 1.00 45.88 224 SER A CA 1
ATOM 1767 C C . SER A 1 224 ? 28.777 11.275 -28.312 1.00 45.88 224 SER A C 1
ATOM 1769 O O . SER A 1 224 ? 28.951 10.144 -28.762 1.00 45.88 224 SER A O 1
ATOM 1771 N N . LYS A 1 225 ? 27.580 11.704 -27.884 1.00 47.44 225 LYS A N 1
ATOM 1772 C CA . LYS A 1 225 ? 26.369 10.872 -27.818 1.00 47.44 225 LYS A CA 1
ATOM 1773 C C . LYS A 1 225 ? 25.457 11.151 -29.015 1.00 47.44 225 LYS A C 1
ATOM 1775 O O . LYS A 1 225 ? 25.116 12.301 -29.293 1.00 47.44 225 LYS A O 1
ATOM 1780 N N . ILE A 1 226 ? 25.066 10.107 -29.746 1.00 40.41 226 ILE A N 1
ATOM 1781 C CA . ILE A 1 226 ? 24.233 10.225 -30.952 1.00 40.41 226 ILE A CA 1
ATOM 1782 C C . ILE A 1 226 ? 22.761 10.225 -30.516 1.00 40.41 226 ILE A C 1
ATOM 1784 O O . ILE A 1 226 ? 22.272 9.237 -29.990 1.00 40.41 226 ILE A O 1
ATOM 1788 N N . GLY A 1 227 ? 22.045 11.335 -30.729 1.00 43.19 227 GLY A N 1
ATOM 1789 C CA . GLY A 1 227 ? 20.608 11.452 -30.430 1.00 43.19 227 GLY A CA 1
ATOM 1790 C C . GLY A 1 227 ? 20.275 12.790 -29.772 1.00 43.19 227 GLY A C 1
ATOM 1791 O O . GLY A 1 227 ? 20.393 12.948 -28.560 1.00 43.19 227 GLY A O 1
ATOM 1792 N N . GLY A 1 228 ? 19.896 13.777 -30.589 1.00 41.09 228 GLY A N 1
ATOM 1793 C CA . GLY A 1 228 ? 19.901 15.204 -30.234 1.00 41.09 228 GLY A CA 1
ATOM 1794 C C . GLY A 1 228 ? 18.841 15.683 -29.242 1.00 41.09 228 GLY A C 1
ATOM 1795 O O . GLY A 1 228 ? 18.902 16.828 -28.807 1.00 41.09 228 GLY A O 1
ATOM 1796 N N . HIS A 1 229 ? 17.884 14.859 -28.832 1.00 49.50 229 HIS A N 1
ATOM 1797 C CA . HIS A 1 229 ? 16.864 15.286 -27.885 1.00 49.50 229 HIS A CA 1
ATOM 1798 C C . HIS A 1 229 ? 16.522 14.107 -26.982 1.00 49.50 229 HIS A C 1
ATOM 1800 O O . HIS A 1 229 ? 16.239 13.026 -27.484 1.00 49.50 229 HIS A O 1
ATOM 1806 N N . GLY A 1 230 ? 16.515 14.293 -25.660 1.00 52.91 230 GLY A N 1
ATOM 1807 C CA . GLY A 1 230 ? 15.981 13.321 -24.689 1.00 52.91 230 GLY A CA 1
ATOM 1808 C C . GLY A 1 230 ? 14.458 13.149 -24.806 1.00 52.91 230 GLY A C 1
ATOM 1809 O O . GLY A 1 230 ? 13.747 13.228 -23.814 1.00 52.91 230 GLY A O 1
ATOM 1810 N N . LEU A 1 231 ? 13.966 13.027 -26.039 1.00 57.12 231 LEU A N 1
ATOM 1811 C CA . LEU A 1 231 ? 12.581 12.886 -26.466 1.00 57.12 231 LEU A CA 1
ATOM 1812 C C . LEU A 1 231 ? 12.299 11.466 -26.968 1.00 57.12 231 LEU A C 1
ATOM 1814 O O . LEU A 1 231 ? 11.149 11.052 -26.923 1.00 57.12 231 LEU A O 1
ATOM 1818 N N . GLY A 1 232 ? 13.321 10.714 -27.396 1.00 63.03 232 GLY A N 1
ATOM 1819 C CA . GLY A 1 232 ? 13.165 9.356 -27.925 1.00 63.03 232 GLY A CA 1
ATOM 1820 C C . GLY A 1 232 ? 12.532 8.378 -26.938 1.00 63.03 232 GLY A C 1
ATOM 1821 O O . GLY A 1 232 ? 11.695 7.561 -27.321 1.00 63.03 232 GLY A O 1
ATOM 1822 N N . PHE A 1 233 ? 12.835 8.528 -25.643 1.00 71.62 233 PHE A N 1
ATOM 1823 C CA . PHE A 1 233 ? 12.177 7.762 -24.581 1.00 71.62 233 PHE A CA 1
ATOM 1824 C C . PHE A 1 233 ? 10.665 8.015 -24.539 1.00 71.62 233 PHE A C 1
ATOM 1826 O O . PHE A 1 233 ? 9.904 7.096 -24.276 1.00 71.62 233 PHE A O 1
ATOM 1833 N N . ASN A 1 234 ? 10.198 9.218 -24.879 1.00 72.25 234 ASN A N 1
ATOM 1834 C CA . ASN A 1 234 ? 8.777 9.563 -24.806 1.00 72.25 234 ASN A CA 1
ATOM 1835 C C . ASN A 1 234 ? 7.934 8.853 -25.879 1.00 72.25 234 ASN A C 1
ATOM 1837 O O . ASN A 1 234 ? 6.710 8.861 -25.786 1.00 72.25 234 ASN A O 1
ATOM 1841 N N . SER A 1 235 ? 8.557 8.190 -26.861 1.00 74.69 235 SER A N 1
ATOM 1842 C 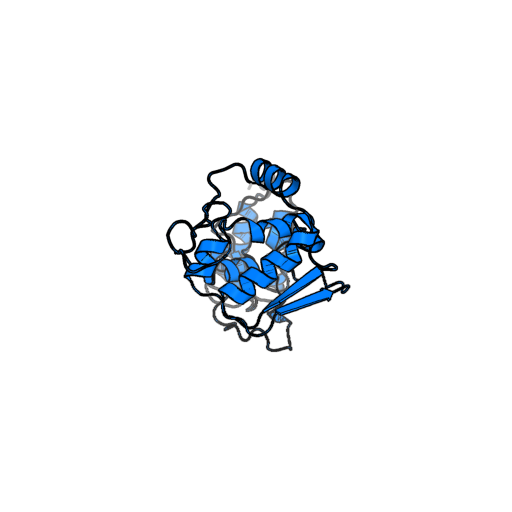CA . SER A 1 235 ? 7.847 7.305 -27.794 1.00 74.69 235 SER A CA 1
ATOM 1843 C C . SER A 1 235 ? 7.158 6.121 -27.093 1.00 74.69 235 SER A C 1
ATOM 1845 O O . SER A 1 235 ? 6.213 5.559 -27.646 1.00 74.69 235 SER A O 1
ATOM 1847 N N . VAL A 1 236 ? 7.540 5.779 -25.850 1.00 81.69 236 VAL A N 1
ATOM 1848 C CA . VAL A 1 236 ? 6.824 4.772 -25.039 1.00 81.69 236 VAL A CA 1
ATOM 1849 C C . VAL A 1 236 ? 5.353 5.118 -24.828 1.00 81.69 236 VAL A C 1
ATOM 1851 O O . VAL A 1 236 ? 4.534 4.207 -24.725 1.00 81.69 236 VAL A O 1
ATOM 1854 N N . TYR A 1 237 ? 4.997 6.409 -24.840 1.00 81.25 237 TYR A N 1
ATOM 1855 C CA . TYR A 1 237 ? 3.622 6.856 -24.620 1.00 81.25 237 TYR A CA 1
ATOM 1856 C C . TYR A 1 237 ? 2.655 6.466 -25.750 1.00 81.25 237 TYR A C 1
ATOM 1858 O O . TYR A 1 237 ? 1.446 6.602 -25.600 1.00 81.25 237 TYR A O 1
ATOM 1866 N N . HIS A 1 238 ? 3.152 5.941 -26.879 1.00 79.38 238 HIS A N 1
ATOM 1867 C CA . HIS A 1 238 ? 2.298 5.297 -27.884 1.00 79.38 238 HIS A CA 1
ATOM 1868 C C . HIS A 1 238 ? 1.710 3.963 -27.408 1.00 79.38 238 HIS A C 1
ATOM 1870 O O . HIS A 1 238 ? 0.723 3.494 -27.975 1.00 79.38 238 HIS A O 1
ATOM 1876 N N . PHE A 1 239 ? 2.335 3.334 -26.410 1.00 81.38 239 PHE A N 1
ATOM 1877 C CA . PHE A 1 239 ? 2.028 1.973 -25.975 1.00 81.38 239 PHE A CA 1
ATOM 1878 C C . PHE A 1 239 ? 1.600 1.882 -24.506 1.00 81.38 239 PHE A C 1
ATOM 1880 O O . PHE A 1 239 ? 0.964 0.896 -24.140 1.00 81.38 239 PHE A O 1
ATOM 1887 N N . THR A 1 240 ? 1.938 2.868 -23.669 1.00 85.81 240 THR A N 1
ATOM 1888 C CA . THR A 1 240 ? 1.601 2.891 -22.236 1.00 85.81 240 THR A CA 1
ATOM 1889 C C . THR A 1 240 ? 1.322 4.309 -21.736 1.00 85.81 240 THR A C 1
ATOM 1891 O O . THR A 1 240 ? 1.869 5.264 -22.280 1.00 85.81 240 THR A O 1
ATOM 1894 N N . ASP A 1 241 ? 0.494 4.428 -20.694 1.00 77.69 241 ASP A N 1
ATOM 1895 C CA . ASP A 1 241 ? 0.129 5.695 -20.033 1.00 77.69 241 ASP A CA 1
ATOM 1896 C C . ASP A 1 241 ? 1.186 6.188 -19.029 1.00 77.69 241 ASP A C 1
ATOM 1898 O O . ASP A 1 241 ? 1.821 5.330 -18.368 1.00 77.69 241 ASP A O 1
#

Foldseek 3Di:
DDDPPDDAPVNLQVVLVVQCVVQDQWGAGDPVVLVVNLVSLVCQLPDPDQRDADQSRWFQFQSRHTDGLVQEEEELVCPVPDPPPPPPPVPVVGTYGHPSQDPVSCVSNVRHYPLNVVCVVPDDPPDDQPPAPDDVVVVLVVLLVVDDLVLLVVLLVLVLVLLVFPDKDWDWAQDAADQRRDSDNVCNVVRGIDTDIDTPGDDDPVNVVLVSHAWPAPPPPDPPRPDRGSSSNSSCVVPPD

pLDDT: mean 78.21, std 16.03, range [40.03, 95.94]

Radius of gyration: 26.38 Å; chains: 1; bounding box: 61×41×73 Å

Secondary structure (DSSP, 8-state):
-PPPSS--HHHHHHHHHHHHHHH-TTSPPPHHHHHHHHHHHHHHHTSSSPP---TT-EEEBTTS-EEEGGGEEE--S-TTT-TT-TT---TTS-EEBPTTS-HHHHHHHTPEEHHHHHHHHS--TT------SS-HHHHHHHHHHHS-TTHHHHHHHHHHHHTT-S-EEEEEE------SS-SSGGGGGGSS-EEEEEESPPPPHHHHHHHTSTT--STTS-TTSS-S-TTGGGGGGGT--

Sequence (241 aa):
MGVRQRVGQADLEGLISAVKTRHGECERISEDDLDFVVRILDAMTNSHTRFQRSESLLIPTAENQLRKIEDVVYDDLGTQVDKLGIWEMESSLYTFANRKVSKSLAEILDITMLSDRCVEEQRDPTFKPLLHKENILDRNASILNDYDPSSIFTEFLQNAADAGATKCCFMFDTSIYPQTKLLGSKMATWQGPALVIYNDAEFTESDFKALCQLGVGNKRDDSSKIGGHGLGFNSVYHFTD